Protein 5H07 (pdb70)

Radius of gyration: 27.8 Å; Cα contacts (8 Å, |Δi|>4): 530; chains: 3; bounding box: 50×67×109 Å

Organism: Homo sapiens (NCBI:txid9606)

InterPro domains:
  IPR000626 Ubiquitin-like domain [PF00240] (3-74)
  IPR000626 Ubiquitin-like domain [PF00240] (79-150)
  IPR000626 Ubiquitin-like domain [PF00240] (155-226)
  IPR000626 Ubiquitin-like domain [PF00240] (231-302)
  IPR000626 Ubiquitin-like domain [PF00240] (307-378)
  IPR000626 Ubiquitin-like domain [PF00240] (383-454)
  IPR000626 Ubiquitin-like domain [PF00240] (459-530)
  IPR000626 Ubiquitin-like domain [PF00240] (535-606)
  IPR000626 Ubiquitin-like domain [PF00240] (611-682)
  IPR000626 Ubiquitin-like domain [PS50053] (1-76)
  IPR000626 Ubiquitin-like domain [PS50053] (77-152)
  IPR000626 Ubiquitin-like domain [PS50053] (153-228)
  IPR000626 Ubiquitin-like domain [PS50053] (229-304)
  IPR000626 Ubiquitin-like domain [PS50053] (305-380)
  IPR000626 Ubiquitin-like domain [PS50053] (381-456)
  IPR000626 Ubiquitin-like domain [PS50053] (457-532)
  IPR000626 Ubiquitin-like domain [PS50053] (533-608)
  IPR000626 Ubiquitin-like domain [PS50053] (609-684)
  IPR000626 Ubiquitin-like domain [SM00213] (1-72)
  IPR000626 Ubiquitin-like domain [SM00213] (77-148)

Secondary structure (DSSP, 8-state):
-EEEEEETTS-EEEEE--TT-BHHHHHHHHHHHH---GGGEEEEETTEE--TTSBTGGGT--TT-EEEEEE-S--S-EEEEE-TTS-EEEEE--TT-BHHHHHHHHHHHH---GGGEEEEETTEEPPSSSBTGGGT--TT-EEEEEE-SS-SEEEEEE-TTS-EEEEEE-TT-BHHHHHHHHHHHT---TTT-EEEETTEEPPTTSBTTTTT--TTPEEEEE-/--HHHHHHHHHHHHHHHHHHHHHHHHHHHHHHHHHHHHHHHHHHHHHHHHHHHHHHHHHHHHHHH-/-HHHHHHHHHHHTTHHHHHHHHHHHHHHHHHHHHHHHHHHHHHHHHHHHHHHHHHHHHHHHHHHHHHHHHHHHHHTT-

Sequence (367 aa):
MQIFVKTLTGKTITLEVEPSDTIENVKAKIQDKEGIPPDQQRLIFAGKQLEDGRTLSDYNIQKESTLHLVLRLRGGMQIFVKTLTGKTITLEVEPSDTIENVKAKIQDKEGIPPDQQRLIFAGKQLEDGRTLSDYNIQKESTLHLVLRLRGGMQIFVKTLTGKTITLEVEPSDTIENVKAKIQDKEGIPPDQQRLIFAGKQLEDGRTLSDYNIQKESTLHLVLSRLNRQLEEKINDCAEVKQELAASRTARDAALERVQMLEQQILAYKDDFMSERADRERAQSRIQELEEKVASLLHQVSDCAEVKQELAASRTARDAALERVQMLEQQILAYKDDFMSERADRERAQSRIQELEEKVASLLHQVS

Nearest PDB structures (foldseek):
  5h07-assembly1_A  TM=1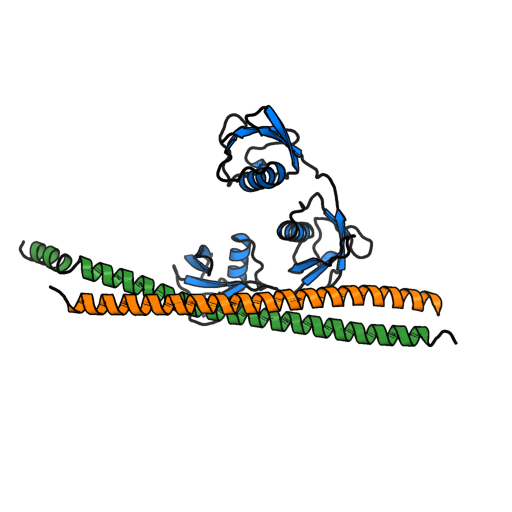.005E+00  e=2.434E-48  Homo sapiens
  4ksl-assembly11_V  TM=5.996E-01  e=1.360E-25  Homo sapiens
  6njd-assembly2_C  TM=5.754E-01  e=8.979E-24  Homo sapiens
  2w9n-assembly1_A  TM=4.987E-01  e=1.490E-24  Homo sapiens
  6jh1-assembly1_C  TM=5.071E-01  e=2.691E-13  Bos taurus

CATH classification: 3.10.20.90 (+2 more: 3.10.20.90, 3.10.20.90)

Structure (mmCIF, N/CA/C/O backbone):
data_5H07
#
_entry.id   5H07
#
_cell.length_a   98.765
_cell.length_b   80.972
_cell.length_c   65.352
_cell.angle_alpha   90.00
_cell.angle_beta   114.28
_cell.angle_gamma   90.00
#
_symmetry.space_group_name_H-M   'C 1 2 1'
#
loop_
_entity.id
_entity.type
_entity.pdbx_description
1 polymer Polyubiquitin-C
2 polymer 'TNFAIP3-interacting protein 2'
3 water water
#
loop_
_atom_site.group_PDB
_atom_site.id
_atom_site.type_symbol
_atom_site.label_atom_id
_atom_site.label_alt_id
_atom_site.label_comp_id
_atom_site.label_asym_id
_atom_site.label_entity_id
_atom_site.label_seq_id
_atom_site.pdbx_PDB_ins_code
_atom_site.Cartn_x
_atom_site.Cartn_y
_atom_site.Cartn_z
_atom_site.occupancy
_atom_site.B_iso_or_equiv
_atom_site.auth_seq_id
_atom_site.auth_comp_id
_atom_site.auth_asym_id
_atom_site.auth_atom_id
_atom_site.pdbx_PDB_model_num
ATOM 1 N N . MET A 1 1 ? 40.483 26.490 57.104 1.00 56.97 1 MET A N 1
ATOM 2 C CA . MET A 1 1 ? 39.457 27.401 57.597 1.00 71.72 1 MET A CA 1
ATOM 3 C C . MET A 1 1 ? 38.101 27.076 56.985 1.00 63.71 1 MET A C 1
ATOM 4 O O . MET A 1 1 ? 38.007 26.281 56.050 1.00 60.27 1 MET A O 1
ATOM 9 N N . GLN A 1 2 ? 37.050 27.693 57.514 1.00 53.71 2 GLN A N 1
ATOM 10 C CA . GLN A 1 2 ? 35.712 27.490 56.974 1.00 61.26 2 GLN A CA 1
ATOM 11 C C . GLN A 1 2 ? 35.071 28.809 56.558 1.00 56.42 2 GLN A C 1
ATOM 12 O O . GLN A 1 2 ? 35.292 29.847 57.184 1.00 50.07 2 GLN A O 1
ATOM 18 N N . ILE A 1 3 ? 34.287 28.762 55.486 1.00 45.75 3 ILE A N 1
ATOM 19 C CA . ILE A 1 3 ? 33.559 29.936 55.018 1.00 43.58 3 ILE A CA 1
ATOM 20 C C . ILE A 1 3 ? 32.081 29.612 54.847 1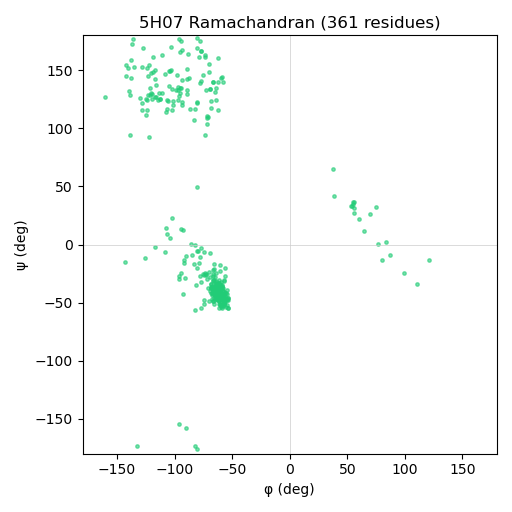.00 49.86 3 ILE A C 1
ATOM 21 O O . ILE A 1 3 ? 31.681 28.449 54.903 1.00 58.84 3 ILE A O 1
ATOM 26 N N . PHE A 1 4 ? 31.272 30.644 54.639 1.00 41.83 4 PHE A N 1
ATOM 27 C CA . PHE A 1 4 ? 29.839 30.461 54.460 1.00 41.44 4 PHE A CA 1
ATOM 28 C C . PHE A 1 4 ? 29.393 30.999 53.107 1.00 41.08 4 PHE A C 1
ATOM 29 O O . PHE A 1 4 ? 29.958 31.962 52.600 1.00 48.85 4 PHE A O 1
ATOM 37 N N . VAL A 1 5 ? 28.386 30.361 52.523 1.00 37.45 5 VAL A N 1
ATOM 38 C CA . VAL A 1 5 ? 27.845 30.772 51.234 1.00 42.80 5 VAL A CA 1
ATOM 39 C C . VAL A 1 5 ? 26.332 30.924 51.334 1.00 46.96 5 VAL A C 1
ATOM 40 O O . VAL A 1 5 ? 25.618 29.953 51.578 1.00 50.96 5 VAL A O 1
ATOM 44 N N . LYS A 1 6 ? 25.848 32.148 51.148 1.00 49.12 6 LYS A N 1
ATOM 45 C CA . LYS A 1 6 ? 24.432 32.446 51.333 1.00 42.14 6 LYS A CA 1
ATOM 46 C C . LYS A 1 6 ? 23.687 32.474 50.000 1.00 47.84 6 LYS A C 1
ATOM 47 O O . LYS A 1 6 ? 24.145 33.085 49.036 1.00 41.42 6 LYS A O 1
ATOM 53 N N . THR A 1 7 ? 22.537 31.809 49.953 1.00 51.03 7 THR A N 1
ATOM 54 C CA . THR A 1 7 ? 21.727 31.762 48.739 1.00 46.28 7 THR A CA 1
ATOM 55 C C . THR A 1 7 ? 20.429 32.549 48.906 1.00 49.70 7 THR A C 1
ATOM 56 O O . THR A 1 7 ? 20.023 32.860 50.025 1.00 45.66 7 THR A O 1
ATOM 60 N N . LEU A 1 8 ? 19.780 32.863 47.789 1.00 39.62 8 LEU A N 1
ATOM 61 C CA . LEU A 1 8 ? 18.514 33.592 47.808 1.00 44.95 8 LEU A CA 1
ATOM 62 C C . LEU A 1 8 ? 17.406 32.773 48.448 1.00 54.00 8 LEU A C 1
ATOM 63 O O . LEU A 1 8 ? 16.391 33.315 48.897 1.00 53.41 8 LEU A O 1
ATOM 68 N N . THR A 1 9 ? 17.616 31.461 48.474 1.00 55.34 9 THR A N 1
ATOM 69 C CA . THR A 1 9 ? 16.629 30.518 48.975 1.00 54.69 9 THR A CA 1
ATOM 70 C C . THR A 1 9 ? 16.696 30.415 50.495 1.00 63.03 9 THR A C 1
ATOM 71 O O . THR A 1 9 ? 15.933 29.674 51.112 1.00 72.78 9 THR A O 1
ATOM 75 N N . GLY A 1 10 ? 17.612 31.173 51.089 1.00 71.96 10 GLY A N 1
ATOM 76 C CA . GLY A 1 10 ? 17.739 31.245 52.532 1.00 71.13 10 GLY A CA 1
ATOM 77 C C . GLY A 1 10 ? 18.839 30.368 53.098 1.00 66.89 10 GLY A C 1
ATOM 78 O O . GLY A 1 10 ? 19.358 30.633 54.183 1.00 66.45 10 GLY A O 1
ATOM 79 N N . LYS A 1 11 ? 19.198 29.321 52.362 1.00 57.71 11 LYS A N 1
ATOM 80 C CA . LYS A 1 11 ? 20.206 28.370 52.819 1.00 60.03 11 LYS A CA 1
ATOM 81 C C . LYS A 1 11 ? 21.588 29.004 52.904 1.00 66.13 11 LYS A C 1
ATOM 82 O O . LYS A 1 11 ? 21.981 29.781 52.034 1.00 75.55 11 LYS A O 1
ATOM 88 N N . THR A 1 12 ? 22.322 28.663 53.958 1.00 53.31 12 THR A N 1
ATOM 89 C CA . THR A 1 12 ? 23.692 29.132 54.123 1.00 43.58 12 THR A CA 1
ATOM 90 C C . THR A 1 12 ? 24.645 27.947 54.238 1.00 47.59 12 THR A C 1
ATOM 91 O O . THR A 1 12 ? 24.872 27.426 55.330 1.00 59.63 12 THR A O 1
ATOM 95 N N . ILE A 1 13 ? 25.198 27.525 53.105 1.00 63.25 13 ILE A N 1
ATOM 96 C CA . ILE A 1 13 ? 26.103 26.381 53.066 1.00 58.42 13 ILE A CA 1
ATOM 97 C C . ILE A 1 13 ? 27.404 26.682 53.806 1.00 48.92 13 ILE A C 1
ATOM 98 O O . ILE A 1 13 ? 27.939 27.782 53.711 1.00 54.78 13 ILE A O 1
ATOM 103 N N . THR A 1 14 ? 27.907 25.702 54.549 1.00 52.66 14 THR A N 1
ATOM 104 C CA . THR A 1 14 ? 29.189 25.850 55.228 1.00 52.51 14 THR A CA 1
ATOM 105 C C . THR A 1 14 ? 30.258 25.022 54.521 1.00 55.63 14 THR A C 1
ATOM 106 O O . THR A 1 14 ? 30.103 23.814 54.344 1.00 60.34 14 THR A O 1
ATOM 110 N N . LEU A 1 15 ? 31.340 25.679 54.115 1.00 47.87 15 LEU A N 1
ATOM 111 C CA . LEU A 1 15 ? 32.405 25.014 53.372 1.00 43.79 15 LEU A CA 1
ATOM 112 C C . LEU A 1 15 ? 33.724 25.013 54.131 1.00 63.65 15 LEU A C 1
ATOM 113 O O . LEU A 1 15 ? 34.002 25.922 54.910 1.00 64.53 15 LEU A O 1
ATOM 118 N N . GLU A 1 16 ? 34.534 23.988 53.887 1.00 53.10 16 GLU A N 1
ATOM 119 C CA . GLU A 1 16 ? 35.872 23.903 54.461 1.00 63.05 16 GLU A CA 1
ATOM 120 C C . GLU A 1 16 ? 36.910 24.149 53.371 1.00 60.64 16 GLU A C 1
ATOM 121 O O . GLU A 1 16 ? 37.033 23.360 52.434 1.00 52.88 16 GLU A O 1
ATOM 127 N N . VAL A 1 17 ? 37.648 25.249 53.488 1.00 46.52 17 VAL A N 1
ATOM 128 C CA . VAL A 1 17 ? 38.575 25.654 52.436 1.00 44.52 17 VAL A CA 1
ATOM 129 C C . VAL A 1 17 ? 39.929 26.119 52.963 1.00 46.41 17 VAL A C 1
ATOM 130 O O . VAL A 1 17 ? 40.154 26.192 54.170 1.00 55.70 17 VAL A O 1
ATOM 134 N N . GLU A 1 18 ? 40.824 26.429 52.031 1.00 45.06 18 GLU A N 1
ATOM 135 C CA . GLU A 1 18 ? 42.098 27.064 52.338 1.00 46.56 18 GLU A CA 1
ATOM 136 C C . GLU A 1 18 ? 42.188 28.370 51.555 1.00 43.90 18 GLU A C 1
ATOM 137 O O . GLU A 1 18 ? 41.539 28.512 50.520 1.00 43.98 18 GLU A O 1
ATOM 143 N N . PRO A 1 19 ? 42.976 29.335 52.053 1.00 45.24 19 PRO A N 1
ATOM 144 C CA . PRO A 1 19 ? 43.169 30.605 51.342 1.00 43.38 19 PRO A CA 1
ATOM 145 C C . PRO A 1 19 ? 43.696 30.430 49.916 1.00 51.62 19 PRO A C 1
ATOM 146 O O . PRO A 1 19 ? 43.442 31.280 49.062 1.00 39.47 19 PRO A O 1
ATOM 150 N N . SER A 1 20 ? 44.413 29.339 49.666 1.00 48.46 20 SER A N 1
ATOM 151 C CA . SER A 1 20 ? 45.002 29.095 48.354 1.00 49.51 20 SER A CA 1
ATOM 152 C C . SER A 1 20 ? 44.026 28.409 47.399 1.00 54.46 20 SER A C 1
ATOM 153 O O . SER A 1 20 ? 44.372 28.117 46.254 1.00 42.14 20 SER A O 1
ATOM 156 N N . ASP A 1 21 ? 42.810 28.149 47.870 1.00 46.79 21 ASP A N 1
ATOM 157 C CA . ASP A 1 21 ? 41.781 27.555 47.023 1.00 36.68 21 ASP A CA 1
ATOM 158 C C . ASP A 1 21 ? 41.319 28.533 45.951 1.00 36.15 21 ASP A C 1
ATOM 159 O O . ASP A 1 21 ? 41.057 29.701 46.237 1.00 33.36 21 ASP A O 1
ATOM 164 N N . THR A 1 22 ? 41.222 28.052 44.717 1.00 34.67 22 THR A N 1
ATOM 165 C CA . THR A 1 22 ? 40.664 28.855 43.639 1.00 35.70 22 THR A CA 1
ATOM 166 C C . THR A 1 22 ? 39.156 28.961 43.803 1.00 29.56 22 THR A C 1
ATOM 167 O O . THR A 1 22 ? 38.550 28.182 44.538 1.00 36.48 22 THR A O 1
ATOM 171 N N . ILE A 1 23 ? 38.554 29.929 43.121 1.00 38.97 23 ILE A N 1
ATOM 172 C CA . ILE A 1 23 ? 37.103 30.060 43.108 1.00 32.65 23 ILE A CA 1
ATOM 173 C C . ILE A 1 23 ? 36.495 28.832 42.438 1.00 26.77 23 ILE A C 1
ATOM 174 O O . ILE A 1 23 ? 35.424 28.363 42.823 1.00 26.73 23 ILE A O 1
ATOM 179 N N . GLU A 1 24 ? 37.207 28.310 41.444 1.00 27.08 24 GLU A N 1
ATOM 180 C CA . GLU A 1 24 ? 36.794 27.108 40.731 1.00 27.52 24 GLU A CA 1
ATOM 181 C C . GLU A 1 24 ? 36.675 25.911 41.674 1.00 28.99 24 GLU A C 1
ATOM 182 O O . GLU A 1 24 ? 35.701 25.157 41.618 1.00 29.26 24 GLU A O 1
ATOM 188 N N . ASN A 1 25 ? 37.672 25.746 42.540 1.00 30.30 25 ASN A N 1
ATOM 189 C CA . ASN A 1 25 ? 37.657 24.681 43.537 1.00 35.79 25 ASN A CA 1
ATOM 190 C C . ASN A 1 25 ? 36.508 24.846 44.523 1.00 32.07 25 ASN A C 1
ATOM 191 O O . ASN A 1 25 ? 35.864 23.871 44.907 1.00 33.34 25 ASN A O 1
ATOM 196 N N . VAL A 1 26 ? 36.261 26.087 44.931 1.00 33.58 26 VAL A N 1
ATOM 197 C CA . VAL A 1 26 ? 35.165 26.394 45.841 1.00 36.53 26 VAL A CA 1
ATOM 198 C C . VAL A 1 26 ? 33.831 26.012 45.208 1.00 38.17 26 VAL A C 1
ATOM 199 O O . VAL A 1 26 ? 32.965 25.431 45.864 1.00 38.56 26 VAL A O 1
ATOM 203 N N . LYS A 1 27 ? 33.682 26.326 43.925 1.00 28.54 27 LYS A N 1
ATOM 204 C CA . LYS A 1 27 ? 32.486 25.953 43.179 1.00 38.10 27 LYS A CA 1
ATOM 205 C C . LYS A 1 27 ? 32.375 24.439 43.048 1.00 35.26 27 LYS A C 1
ATOM 206 O O . LYS A 1 27 ? 31.274 23.889 43.021 1.00 42.07 27 LYS A O 1
ATOM 212 N N . ALA A 1 28 ? 33.520 23.768 42.967 1.00 38.81 28 ALA A N 1
ATOM 213 C CA . ALA A 1 28 ? 33.543 22.311 42.921 1.00 33.10 28 ALA A CA 1
ATOM 214 C C . ALA A 1 28 ? 33.049 21.723 44.241 1.00 37.41 28 ALA A C 1
ATOM 215 O O . ALA A 1 28 ? 32.342 20.715 44.258 1.00 44.35 28 ALA A O 1
ATOM 217 N N . LYS A 1 29 ? 33.423 22.363 45.344 1.00 34.99 29 LYS A N 1
ATOM 218 C CA . LYS A 1 29 ? 32.988 21.929 46.667 1.00 37.06 29 LYS A CA 1
ATOM 219 C C . LYS A 1 29 ? 31.494 22.177 46.849 1.00 40.77 29 LYS A C 1
ATOM 220 O O . LYS A 1 29 ? 30.780 21.349 47.421 1.00 45.53 29 LYS A O 1
ATOM 226 N N . ILE A 1 30 ? 31.029 23.321 46.353 1.00 50.90 30 ILE A N 1
ATOM 227 C CA . ILE A 1 30 ? 29.604 23.631 46.342 1.00 45.46 30 ILE A CA 1
ATOM 228 C C . ILE A 1 30 ? 28.861 22.588 45.514 1.00 40.03 30 ILE A C 1
ATOM 229 O O . ILE A 1 30 ? 27.730 22.227 45.824 1.00 44.54 30 ILE A O 1
ATOM 234 N N . GLN A 1 31 ? 29.511 22.096 44.464 1.00 38.76 31 GLN A N 1
ATOM 235 C CA . GLN A 1 31 ? 28.933 21.042 43.639 1.00 47.02 31 GLN A CA 1
ATOM 236 C C . GLN A 1 31 ? 28.828 19.737 44.422 1.00 56.57 31 GLN A C 1
ATOM 237 O O . GLN A 1 31 ? 27.791 19.076 44.406 1.00 61.59 31 GLN A O 1
ATOM 243 N N . ASP A 1 32 ? 29.905 19.375 45.111 1.00 45.57 32 ASP A N 1
ATOM 244 C CA . ASP A 1 32 ? 29.932 18.144 45.895 1.00 47.55 32 ASP A CA 1
ATOM 245 C C . ASP A 1 32 ? 28.967 18.193 47.076 1.00 57.16 32 ASP A C 1
ATOM 246 O O . ASP A 1 32 ? 28.559 17.154 47.594 1.00 72.10 32 ASP A O 1
ATOM 251 N N . LYS A 1 33 ? 28.601 19.400 47.498 1.00 58.00 33 LYS A N 1
ATOM 252 C CA . LYS A 1 33 ? 27.778 19.561 48.692 1.00 52.71 33 LYS A CA 1
ATOM 253 C C . LYS A 1 33 ? 26.340 19.987 48.386 1.00 56.64 33 LYS A C 1
ATOM 254 O O . LYS A 1 33 ? 25.503 20.039 49.286 1.00 68.86 33 LYS A O 1
ATOM 260 N N . GLU A 1 34 ? 26.053 20.286 47.122 1.00 55.44 34 GLU A N 1
ATOM 261 C CA . GLU A 1 34 ? 24.733 20.790 46.738 1.00 51.18 34 GLU A CA 1
ATOM 262 C C . GLU A 1 34 ? 24.260 20.266 45.382 1.00 50.94 34 GLU A C 1
ATOM 263 O O . GLU A 1 34 ? 23.079 20.374 45.050 1.00 50.85 34 GLU A O 1
ATOM 269 N N . GLY A 1 35 ? 25.178 19.711 44.598 1.00 45.58 35 GLY A N 1
ATOM 270 C CA . GLY A 1 35 ? 24.831 19.143 43.307 1.00 40.37 35 GLY A CA 1
ATOM 271 C C . GLY A 1 35 ? 24.567 20.176 42.227 1.00 48.87 35 GLY A C 1
ATOM 272 O O . GLY A 1 35 ? 23.746 19.956 41.335 1.00 52.16 35 GLY A O 1
ATOM 273 N N . ILE A 1 36 ? 25.264 21.304 42.304 1.00 52.66 36 ILE A N 1
ATOM 274 C CA . ILE A 1 36 ? 25.127 22.360 41.306 1.00 44.38 36 ILE A CA 1
ATOM 275 C C . ILE A 1 36 ? 26.412 22.510 40.497 1.00 47.12 36 ILE A C 1
ATOM 276 O O . ILE A 1 36 ? 27.486 22.695 41.069 1.00 43.71 36 ILE A O 1
ATOM 281 N N . PRO A 1 37 ? 26.305 22.425 39.161 1.00 49.39 37 PRO A N 1
ATOM 282 C CA . PRO A 1 37 ? 27.460 22.566 38.267 1.00 31.51 37 PRO A CA 1
ATOM 283 C C . PRO A 1 37 ? 28.165 23.908 38.444 1.00 49.48 37 PRO A C 1
ATOM 284 O O . PRO A 1 37 ? 27.494 24.927 38.607 1.00 28.28 37 PRO A O 1
ATOM 288 N N . PRO A 1 38 ? 29.507 23.904 38.414 1.00 48.69 38 PRO A N 1
ATOM 289 C CA . PRO A 1 38 ? 30.332 25.097 38.645 1.00 42.81 38 PRO A CA 1
ATOM 290 C C . PRO A 1 38 ? 30.053 26.231 37.660 1.00 37.26 38 PRO A C 1
ATOM 291 O O . PRO A 1 38 ? 30.122 27.399 38.042 1.00 25.31 38 PRO A O 1
ATOM 295 N N . ASP A 1 39 ? 29.742 25.891 36.413 1.00 27.14 39 ASP A N 1
ATOM 296 C CA . ASP A 1 39 ? 29.503 26.903 35.388 1.00 26.71 39 ASP A CA 1
ATOM 297 C C . ASP A 1 39 ? 28.098 27.491 35.492 1.00 40.18 39 ASP A C 1
ATOM 298 O O . ASP A 1 39 ? 27.756 28.434 34.777 1.00 49.17 39 ASP A O 1
ATOM 303 N N . GLN A 1 40 ? 27.286 26.930 36.384 1.00 26.87 40 GLN A N 1
ATOM 304 C CA . GLN A 1 40 ? 25.965 27.479 36.671 1.00 38.80 40 GLN A CA 1
ATOM 305 C C . GLN A 1 40 ? 25.975 28.220 38.003 1.00 44.42 40 GLN A C 1
ATOM 306 O O . GLN A 1 40 ? 24.934 28.664 38.488 1.00 36.99 40 GLN A O 1
ATOM 312 N N . GLN A 1 41 ? 27.161 28.346 38.591 1.00 25.35 41 GLN A N 1
ATOM 313 C CA . GLN A 1 41 ? 27.322 29.061 39.850 1.00 31.42 41 GLN A CA 1
ATOM 314 C C . GLN A 1 41 ? 27.960 30.428 39.636 1.00 24.05 41 GLN A C 1
ATOM 315 O O . GLN A 1 41 ? 28.918 30.565 38.875 1.00 47.17 41 GLN A O 1
ATOM 321 N N . ARG A 1 42 ? 27.425 31.437 40.312 1.00 24.09 42 ARG A N 1
ATOM 322 C CA . ARG A 1 42 ? 28.029 32.762 40.300 1.00 23.79 42 ARG A CA 1
ATOM 323 C C . ARG A 1 42 ? 28.291 33.221 41.730 1.00 24.12 42 ARG A C 1
ATOM 324 O O . ARG A 1 42 ? 27.357 33.475 42.489 1.00 24.81 42 ARG A O 1
ATOM 332 N N . LEU A 1 43 ? 29.565 33.311 42.096 1.00 23.98 43 LEU A N 1
ATOM 333 C CA . LEU A 1 43 ? 29.943 33.681 43.455 1.00 24.70 43 LEU A CA 1
ATOM 334 C C . LEU A 1 43 ? 30.261 35.168 43.571 1.00 25.15 43 LEU A C 1
ATOM 335 O O . LEU A 1 43 ? 30.993 35.728 42.754 1.00 24.87 43 LEU A O 1
ATOM 340 N N . ILE A 1 44 ? 29.703 35.798 44.599 1.00 26.24 44 ILE A N 1
ATOM 341 C CA . ILE A 1 44 ? 29.884 37.223 44.831 1.00 37.08 44 ILE A CA 1
ATOM 342 C C . ILE A 1 44 ? 30.553 37.492 46.171 1.00 38.38 44 ILE A C 1
ATOM 343 O O . ILE A 1 44 ? 30.084 37.031 47.214 1.00 39.59 44 ILE A O 1
ATOM 348 N N . PHE A 1 45 ? 31.654 38.236 46.136 1.00 30.98 45 PHE A N 1
ATOM 349 C CA . PHE A 1 45 ? 32.256 38.754 47.356 1.00 34.89 45 PHE A CA 1
ATOM 350 C C . PHE A 1 45 ? 32.735 40.184 47.142 1.00 39.55 45 PHE A C 1
ATOM 351 O O . PHE A 1 45 ? 33.403 40.482 46.149 1.00 47.09 45 PHE A O 1
ATOM 359 N N . ALA A 1 46 ? 32.376 41.056 48.081 1.00 44.02 46 ALA A N 1
ATOM 360 C CA . ALA A 1 46 ? 32.732 42.473 48.035 1.00 47.45 46 ALA A CA 1
ATOM 361 C C . ALA A 1 46 ? 32.262 43.137 46.744 1.00 46.78 46 ALA A C 1
ATOM 362 O O . ALA A 1 46 ? 32.946 44.001 46.194 1.00 62.74 46 ALA A O 1
ATOM 364 N N . GLY A 1 47 ? 31.092 42.726 46.265 1.00 34.69 47 GLY A N 1
ATOM 365 C CA . GLY A 1 47 ? 30.505 43.303 45.069 1.00 34.55 47 GLY A CA 1
ATOM 366 C C . GLY A 1 47 ? 31.144 42.828 43.777 1.00 50.14 47 GLY A C 1
ATOM 367 O O . GLY A 1 47 ? 30.742 43.244 42.691 1.00 51.72 47 GLY A O 1
ATOM 368 N N . LYS A 1 48 ? 32.136 41.953 43.891 1.00 31.54 48 LYS A N 1
ATOM 369 C CA . LYS A 1 48 ? 32.851 41.459 42.721 1.00 36.87 48 LYS A CA 1
ATOM 370 C C . LYS A 1 48 ? 32.397 40.055 42.341 1.00 36.27 48 LYS A C 1
ATOM 371 O O . LYS A 1 48 ? 32.268 39.186 43.202 1.00 27.73 48 LYS A O 1
ATOM 377 N N . GLN A 1 49 ? 32.152 39.835 41.052 1.00 49.82 49 GLN A N 1
ATOM 378 C CA . GLN A 1 49 ? 31.942 38.482 40.552 1.00 26.01 49 GLN A CA 1
ATOM 379 C C . GLN A 1 49 ? 33.277 37.751 40.566 1.00 49.87 49 GLN A C 1
ATOM 380 O O . GLN A 1 49 ? 34.178 38.073 39.790 1.00 43.46 49 GLN A O 1
ATOM 386 N N . LEU A 1 50 ? 33.405 36.775 41.459 1.00 55.17 50 LEU A N 1
ATOM 387 C CA . LEU A 1 50 ? 34.660 36.055 41.634 1.00 25.11 50 LEU A CA 1
ATOM 388 C C . LEU A 1 50 ? 35.032 35.268 40.380 1.00 40.60 50 LEU A C 1
ATOM 389 O O . LEU A 1 50 ? 34.188 34.603 39.779 1.00 23.91 50 LEU A O 1
ATOM 394 N N . GLU A 1 51 ? 36.299 35.358 39.987 1.00 38.99 51 GLU A N 1
ATOM 395 C CA . GLU A 1 51 ? 36.788 34.666 38.800 1.00 25.01 51 GLU A CA 1
ATOM 396 C C . GLU A 1 51 ? 37.416 33.327 39.173 1.00 29.66 51 GLU A C 1
ATOM 397 O O . GLU A 1 51 ? 38.199 33.245 40.118 1.00 47.32 51 GLU A O 1
ATOM 403 N N . ASP A 1 52 ? 37.075 32.287 38.416 1.00 24.92 52 ASP A N 1
ATOM 404 C CA . ASP A 1 52 ? 37.475 30.916 38.732 1.00 28.05 52 ASP A CA 1
ATOM 405 C C . ASP A 1 52 ? 38.987 30.724 38.851 1.00 36.85 52 ASP A C 1
ATOM 406 O O . ASP A 1 52 ? 39.451 29.882 39.619 1.00 43.18 52 ASP A O 1
ATOM 411 N N . GLY A 1 53 ? 39.750 31.504 38.092 1.00 36.18 53 GLY A N 1
ATOM 412 C CA . GLY A 1 53 ? 41.196 31.367 38.076 1.00 28.50 53 GLY A CA 1
ATOM 413 C C . GLY A 1 53 ? 41.890 32.006 39.265 1.00 37.04 53 GLY A C 1
ATOM 414 O O . GLY A 1 53 ? 43.060 31.731 39.531 1.00 33.75 53 GLY A O 1
ATOM 415 N N . ARG A 1 54 ? 41.167 32.863 39.979 1.00 28.38 54 ARG A N 1
ATOM 416 C CA . ARG A 1 54 ? 41.721 33.564 41.133 1.00 29.32 54 ARG A CA 1
ATOM 417 C C . ARG A 1 54 ? 41.541 32.743 42.407 1.00 29.70 54 ARG A C 1
ATOM 418 O O . ARG A 1 54 ? 40.743 31.809 42.440 1.00 28.98 54 ARG A O 1
ATOM 426 N N . THR A 1 55 ? 42.282 33.094 43.453 1.00 41.98 55 THR A N 1
ATOM 427 C CA . THR A 1 55 ? 42.181 32.384 44.725 1.00 32.18 55 THR A CA 1
ATOM 428 C C . THR A 1 55 ? 41.383 33.190 45.746 1.00 32.23 55 THR A C 1
ATOM 429 O O . THR A 1 55 ? 41.076 34.360 45.522 1.00 48.14 55 THR A O 1
ATOM 433 N N . LEU A 1 56 ? 41.051 32.554 46.866 1.00 33.18 56 LEU A N 1
ATOM 434 C CA . LEU A 1 56 ? 40.281 33.206 47.920 1.00 33.73 56 LEU A CA 1
ATOM 435 C C . LEU A 1 56 ? 41.071 34.336 48.571 1.00 35.58 56 LEU A C 1
ATOM 436 O O . LEU A 1 56 ? 40.495 35.323 49.025 1.00 42.32 56 LEU A O 1
ATOM 441 N N . SER A 1 57 ? 42.391 34.184 48.613 1.00 56.74 57 SER A N 1
ATOM 442 C CA . SER A 1 57 ? 43.257 35.199 49.202 1.00 56.73 57 SER A CA 1
ATOM 443 C C . SER A 1 57 ? 43.363 36.421 48.297 1.00 54.46 57 SER A C 1
ATOM 444 O O . SER A 1 57 ? 43.645 37.525 48.762 1.00 58.58 57 SER A O 1
ATOM 447 N N . ASP A 1 58 ? 43.133 36.217 47.003 1.00 48.23 58 ASP A N 1
ATOM 448 C CA . ASP A 1 58 ? 43.163 37.308 46.034 1.00 43.36 58 ASP A CA 1
ATOM 449 C C . ASP A 1 58 ? 42.024 38.292 46.282 1.00 57.28 58 ASP A C 1
ATOM 450 O O . ASP A 1 58 ? 42.113 39.463 45.915 1.00 66.82 58 ASP A O 1
ATOM 455 N N . TYR A 1 59 ? 40.955 37.806 46.904 1.00 57.05 59 TYR A N 1
ATOM 456 C CA . TYR A 1 59 ? 39.816 38.649 47.241 1.00 49.97 59 TYR A CA 1
ATOM 457 C C . TYR A 1 59 ? 39.762 38.914 48.741 1.00 52.88 59 TYR A C 1
ATOM 458 O O . TYR A 1 59 ? 38.747 39.381 49.262 1.00 70.11 59 TYR A O 1
ATOM 467 N N . ASN A 1 60 ? 40.865 38.610 49.422 1.00 58.53 60 ASN A N 1
ATOM 468 C CA . ASN A 1 60 ? 40.990 38.798 50.867 1.00 66.96 60 ASN A CA 1
ATOM 469 C C . ASN A 1 60 ? 39.874 38.116 51.651 1.00 54.74 60 ASN A C 1
ATOM 470 O O . ASN A 1 60 ? 39.450 38.603 52.700 1.00 48.97 60 ASN A O 1
ATOM 475 N N . ILE A 1 61 ? 39.405 36.986 51.134 1.00 48.58 61 ILE A N 1
ATOM 476 C CA . ILE A 1 61 ? 38.357 36.217 51.790 1.00 48.58 61 ILE A CA 1
ATOM 477 C C . ILE A 1 61 ? 38.914 35.530 53.031 1.00 43.31 61 ILE A C 1
ATOM 478 O O . ILE A 1 61 ? 39.620 34.525 52.939 1.00 42.04 61 ILE A O 1
ATOM 483 N N . GLN A 1 62 ? 38.595 36.090 54.193 1.00 64.65 62 GLN A N 1
ATOM 484 C CA . GLN A 1 62 ? 39.136 35.615 55.461 1.00 57.31 62 GLN A CA 1
ATOM 485 C C . GLN A 1 62 ? 38.370 34.411 55.995 1.00 53.08 62 GLN A C 1
ATOM 486 O O . GLN A 1 62 ? 37.493 33.868 55.325 1.00 59.66 62 GLN A O 1
ATOM 492 N N . LYS A 1 63 ? 38.712 33.999 57.211 1.00 55.42 63 LYS A N 1
ATOM 493 C CA . LYS A 1 63 ? 37.978 32.945 57.895 1.00 55.83 63 LYS A CA 1
ATOM 494 C C . LYS A 1 63 ? 36.605 33.472 58.298 1.00 68.76 63 LYS A C 1
ATOM 495 O O . LYS A 1 63 ? 36.447 34.666 58.560 1.00 69.84 63 LYS A O 1
ATOM 501 N N . GLU A 1 64 ? 35.617 32.579 58.327 1.00 73.27 64 GLU A N 1
ATOM 502 C CA . GLU A 1 64 ? 34.239 32.919 58.686 1.00 71.75 64 GLU A CA 1
ATOM 503 C C . GLU A 1 64 ? 33.636 33.960 57.740 1.00 64.50 64 GLU A C 1
ATOM 504 O O . GLU A 1 64 ? 32.677 34.645 58.095 1.00 67.20 64 GLU A O 1
ATOM 510 N N . SER A 1 65 ? 34.197 34.076 56.539 1.00 63.96 65 SER A N 1
ATOM 511 C CA . SER A 1 65 ? 33.703 35.040 55.559 1.00 46.63 65 SER A CA 1
ATOM 512 C C . SER A 1 65 ? 32.446 34.528 54.866 1.00 45.08 65 SER A C 1
ATOM 513 O O . SER A 1 65 ? 32.164 33.330 54.878 1.00 42.04 65 SER A O 1
ATOM 516 N N . THR A 1 66 ? 31.696 35.441 54.258 1.00 40.93 66 THR A N 1
ATOM 517 C CA . THR A 1 66 ? 30.429 35.086 53.632 1.00 45.66 66 THR A CA 1
ATOM 518 C C . THR A 1 66 ? 30.370 35.491 52.161 1.00 36.46 66 THR A C 1
ATOM 519 O O . THR A 1 66 ? 30.417 36.675 51.829 1.00 36.39 66 THR A O 1
ATOM 523 N N . LEU A 1 67 ? 30.270 34.494 51.289 1.00 34.89 67 LEU A N 1
ATOM 524 C CA . LEU A 1 67 ? 30.076 34.720 49.864 1.00 32.12 67 LEU A CA 1
ATOM 525 C C . LEU A 1 67 ? 28.591 34.635 49.535 1.00 38.88 67 LEU A C 1
ATOM 526 O O . LEU A 1 67 ? 27.797 34.149 50.343 1.00 39.52 67 LEU A O 1
ATOM 531 N N . HIS A 1 68 ? 28.215 35.100 48.349 1.00 30.33 68 HIS A N 1
ATOM 532 C CA . HIS A 1 68 ? 26.824 35.021 47.920 1.00 30.23 68 HIS A CA 1
ATOM 533 C C . HIS A 1 68 ? 26.684 34.207 46.640 1.00 36.12 68 HIS A C 1
ATOM 534 O O . HIS A 1 68 ? 27.397 34.436 45.665 1.00 39.24 68 HIS A O 1
ATOM 541 N N . LEU A 1 69 ? 25.761 33.253 46.648 1.00 37.18 69 LEU A N 1
ATOM 542 C CA . LEU A 1 69 ? 25.568 32.378 45.501 1.00 39.29 69 LEU A CA 1
ATOM 543 C C . LEU A 1 69 ? 24.369 32.799 44.659 1.00 27.77 69 LEU A C 1
ATOM 544 O O . LEU A 1 69 ? 23.237 32.845 45.142 1.00 29.20 69 LEU A O 1
ATOM 549 N N . VAL A 1 70 ? 24.635 33.116 43.397 1.00 26.73 70 VAL A N 1
ATOM 550 C CA . VAL A 1 70 ? 23.584 33.386 42.427 1.00 33.65 70 VAL A CA 1
ATOM 551 C C . VAL A 1 70 ? 23.581 32.276 41.382 1.00 39.49 70 VAL A C 1
ATOM 552 O O . VAL A 1 70 ? 24.608 31.993 40.763 1.00 33.70 70 VAL A O 1
ATOM 556 N N . LEU A 1 71 ? 22.429 31.641 41.197 1.00 38.59 71 LEU A N 1
ATOM 557 C CA . LEU A 1 71 ? 22.331 30.502 40.292 1.00 38.27 71 LEU A CA 1
ATOM 558 C C . LEU A 1 71 ? 21.901 30.917 38.890 1.00 44.95 71 LEU A C 1
ATOM 559 O O . LEU A 1 71 ? 21.056 31.797 38.721 1.00 41.60 71 LEU A O 1
ATOM 564 N N . ARG A 1 72 ? 22.493 30.275 37.889 1.00 38.39 72 ARG A N 1
ATOM 565 C CA . ARG A 1 72 ? 22.151 30.532 36.496 1.00 28.43 72 ARG A CA 1
ATOM 566 C C . ARG A 1 72 ? 21.267 29.418 35.945 1.00 29.96 72 ARG A C 1
ATOM 567 O O . ARG A 1 72 ? 21.362 28.268 36.374 1.00 30.23 72 ARG A O 1
ATOM 575 N N . LEU A 1 73 ? 20.408 29.767 34.993 1.00 31.36 73 LEU A N 1
ATOM 576 C CA . LEU A 1 73 ? 19.466 28.813 34.420 1.00 33.31 73 LEU A CA 1
ATOM 577 C C . LEU A 1 73 ? 20.146 27.841 33.464 1.00 33.82 73 LEU A C 1
ATOM 578 O O . LEU A 1 73 ? 19.664 26.729 33.252 1.00 35.40 73 LEU A O 1
ATOM 583 N N . ARG A 1 74 ? 21.268 28.263 32.891 1.00 32.83 74 ARG A N 1
ATOM 584 C CA . ARG A 1 74 ? 21.989 27.428 31.940 1.00 34.07 74 ARG A CA 1
ATOM 585 C C . ARG A 1 74 ? 23.500 27.525 32.111 1.00 38.42 74 ARG A C 1
ATOM 586 O O . ARG A 1 74 ? 24.024 28.545 32.560 1.00 47.33 74 ARG A O 1
ATOM 594 N N . GLY A 1 75 ? 24.192 26.450 31.749 1.00 35.28 75 GLY A N 1
ATOM 595 C CA . GLY A 1 75 ? 25.641 26.432 31.760 1.00 31.66 75 GLY A CA 1
ATOM 596 C C . GLY A 1 75 ? 26.192 26.749 30.385 1.00 36.84 75 GLY A C 1
ATOM 597 O O . GLY A 1 75 ? 25.535 27.413 29.582 1.00 33.75 75 GLY A O 1
ATOM 598 N N . GLY A 1 76 ? 27.399 26.265 30.110 1.00 40.52 76 GLY A N 1
ATOM 599 C CA . GLY A 1 76 ? 28.062 26.539 28.850 1.00 40.31 76 GLY A CA 1
ATOM 600 C C . GLY A 1 76 ? 27.804 25.503 27.773 1.00 44.38 76 GLY A C 1
ATOM 601 O O . GLY A 1 76 ? 28.058 25.757 26.596 1.00 47.06 76 GLY A O 1
ATOM 602 N N . MET A 1 77 ? 27.306 24.332 28.159 1.00 40.48 101 MET A N 1
ATOM 603 C CA . MET A 1 77 ? 27.013 23.297 27.171 1.00 42.95 101 MET A CA 1
ATOM 604 C C . MET A 1 77 ? 25.702 22.564 27.432 1.00 38.54 101 MET A C 1
ATOM 605 O O . MET A 1 77 ? 25.448 22.063 28.530 1.00 38.27 101 MET A O 1
ATOM 610 N N . GLN A 1 78 ? 24.877 22.508 26.394 1.00 42.00 102 GLN A N 1
ATOM 611 C CA . GLN A 1 78 ? 23.619 21.786 26.445 1.00 41.88 102 GLN A CA 1
ATOM 612 C C . GLN A 1 78 ? 23.609 20.641 25.443 1.00 36.63 102 GLN A C 1
ATOM 613 O O . GLN A 1 78 ? 24.151 20.763 24.344 1.00 37.51 102 GLN A O 1
ATOM 619 N N . ILE A 1 79 ? 23.002 19.526 25.830 1.00 43.07 103 ILE A N 1
ATOM 620 C CA . ILE A 1 79 ? 22.726 18.453 24.883 1.00 36.25 103 ILE A CA 1
ATOM 621 C C . ILE A 1 79 ? 21.222 18.243 24.802 1.00 36.80 103 ILE A C 1
ATOM 622 O O . ILE A 1 79 ? 20.485 18.672 25.685 1.00 33.90 103 ILE A O 1
ATOM 627 N N . PHE A 1 80 ? 20.765 17.590 23.741 1.00 35.08 104 PHE A N 1
ATOM 628 C CA . PHE A 1 80 ? 19.338 17.366 23.564 1.00 33.84 104 PHE A CA 1
ATOM 629 C C . PHE A 1 80 ? 18.999 15.884 23.600 1.00 33.96 104 PHE A C 1
ATOM 630 O O . PHE A 1 80 ? 19.592 15.087 22.882 1.00 35.03 104 PHE A O 1
ATOM 638 N N . VAL A 1 81 ? 18.046 15.521 24.450 1.00 33.09 105 VAL A N 1
ATOM 639 C CA . VAL A 1 81 ? 17.559 14.152 24.515 1.00 41.40 105 VAL A CA 1
ATOM 640 C C . VAL A 1 81 ? 16.232 14.035 23.774 1.00 40.12 105 VAL A C 1
ATOM 641 O O . VAL A 1 81 ? 15.272 14.755 24.069 1.00 31.82 105 VAL A O 1
ATOM 645 N N . LYS A 1 82 ? 16.195 13.128 22.804 1.00 41.12 106 LYS A N 1
ATOM 646 C CA . LYS A 1 82 ? 15.019 12.924 21.970 1.00 42.02 106 LYS A CA 1
ATOM 647 C C . LYS A 1 82 ? 14.245 11.681 22.393 1.00 33.12 106 LYS A C 1
ATOM 648 O O . LYS A 1 82 ? 14.756 10.563 22.314 1.00 33.98 106 LYS A O 1
ATOM 654 N N . THR A 1 83 ? 13.015 11.882 22.855 1.00 32.34 107 THR A N 1
ATOM 655 C CA . THR A 1 83 ? 12.127 10.768 23.164 1.00 43.86 107 THR A CA 1
ATOM 656 C C . THR A 1 83 ? 11.241 10.468 21.960 1.00 32.85 107 THR A C 1
ATOM 657 O O . THR A 1 83 ? 11.281 11.185 20.960 1.00 33.09 107 THR A O 1
ATOM 661 N N . LEU A 1 84 ? 10.444 9.410 22.057 1.00 43.94 108 LEU A N 1
ATOM 662 C CA . LEU A 1 84 ? 9.618 8.975 20.935 1.00 46.74 108 LEU A CA 1
ATOM 663 C C . LEU A 1 84 ? 8.339 9.791 20.785 1.00 44.09 108 LEU A C 1
ATOM 664 O O . LEU A 1 84 ? 7.592 9.609 19.824 1.00 54.90 108 LEU A O 1
ATOM 669 N N . THR A 1 85 ? 8.089 10.690 21.730 1.00 38.45 109 THR A N 1
ATOM 670 C CA . THR A 1 85 ? 6.868 11.487 21.707 1.00 40.46 109 THR A CA 1
ATOM 671 C C . THR A 1 85 ? 7.076 12.810 20.975 1.00 47.22 109 THR A C 1
ATOM 672 O O . THR A 1 85 ? 6.114 13.502 20.646 1.00 59.97 109 THR A O 1
ATOM 676 N N . GLY A 1 86 ? 8.334 13.158 20.727 1.00 41.30 110 GLY A N 1
ATOM 677 C CA . GLY A 1 86 ? 8.651 14.351 19.964 1.00 49.03 110 GLY A CA 1
ATOM 678 C C . GLY A 1 86 ? 9.279 15.474 20.768 1.00 54.63 110 GLY A C 1
ATOM 679 O O . GLY A 1 86 ? 10.115 16.215 20.249 1.00 62.09 110 GLY A O 1
ATOM 680 N N . LYS A 1 87 ? 8.878 15.606 22.030 1.00 50.17 111 LYS A N 1
ATOM 681 C CA . LYS A 1 87 ? 9.377 16.684 22.882 1.00 40.86 111 LYS A CA 1
ATOM 682 C C . LYS A 1 87 ? 10.887 16.591 23.085 1.00 53.80 111 LYS A C 1
ATOM 683 O O . LYS A 1 87 ? 11.389 15.626 23.661 1.00 55.81 111 LYS A O 1
ATOM 689 N N . THR A 1 88 ? 11.611 17.594 22.598 1.00 65.09 112 THR A N 1
ATOM 690 C CA . THR A 1 88 ? 13.066 17.607 22.706 1.00 35.94 112 THR A CA 1
ATOM 691 C C . THR A 1 88 ? 13.512 18.143 24.061 1.00 44.69 112 THR A C 1
ATOM 692 O O . THR A 1 88 ? 13.424 19.343 24.321 1.00 56.22 112 THR A O 1
ATOM 696 N N . ILE A 1 89 ? 13.992 17.250 24.920 1.00 45.73 113 ILE A N 1
ATOM 697 C CA . ILE A 1 89 ? 14.447 17.647 26.248 1.00 35.81 113 ILE A CA 1
ATOM 698 C C . ILE A 1 89 ? 15.823 18.302 26.157 1.00 38.88 113 ILE A C 1
ATOM 699 O O . ILE A 1 89 ? 16.668 17.868 25.380 1.00 40.66 113 ILE A O 1
ATOM 704 N N . THR A 1 90 ? 16.042 19.356 26.936 1.00 34.26 114 THR A N 1
ATOM 705 C CA . THR A 1 90 ? 17.342 20.018 26.955 1.00 31.63 114 THR A CA 1
ATOM 706 C C . THR A 1 90 ? 18.046 19.795 28.289 1.00 34.04 114 THR A C 1
ATOM 707 O O . THR A 1 90 ? 17.464 19.998 29.355 1.00 36.10 114 THR A O 1
ATOM 711 N N . LEU A 1 91 ? 19.304 19.374 28.215 1.00 32.79 115 LEU A N 1
ATOM 712 C CA . LEU A 1 91 ? 20.094 19.050 29.395 1.00 33.52 115 LEU A CA 1
ATOM 713 C C . LEU A 1 91 ? 21.336 19.921 29.521 1.00 34.43 115 LEU A C 1
ATOM 714 O O . LEU A 1 91 ? 22.106 20.059 28.568 1.00 48.53 115 LEU A O 1
ATOM 719 N N . GLU A 1 92 ? 21.524 20.499 30.705 1.00 34.81 116 GLU A N 1
ATOM 720 C CA . GLU A 1 92 ? 22.750 21.222 31.030 1.00 35.94 116 GLU A CA 1
ATOM 721 C C . GLU A 1 92 ? 23.829 20.235 31.464 1.00 37.24 116 GLU A C 1
ATOM 722 O O . GLU A 1 92 ? 23.679 19.555 32.476 1.00 37.58 116 GLU A O 1
ATOM 728 N N . VAL A 1 93 ? 24.915 20.157 30.701 1.00 38.23 117 VAL A N 1
ATOM 729 C CA . VAL A 1 93 ? 25.959 19.176 30.971 1.00 49.98 117 VAL A CA 1
ATOM 730 C C . VAL A 1 93 ? 27.364 19.759 30.819 1.00 46.04 117 VAL A C 1
ATOM 731 O O . VAL A 1 93 ? 27.568 20.766 30.152 1.00 41.70 117 VAL A O 1
ATOM 735 N N . GLU A 1 94 ? 28.336 19.106 31.447 1.00 56.53 118 GLU A N 1
ATOM 736 C CA . GLU A 1 94 ? 29.752 19.420 31.256 1.00 60.31 118 GLU A CA 1
ATOM 737 C C . GLU A 1 94 ? 30.449 18.173 30.690 1.00 58.92 118 GLU A C 1
ATOM 738 O O . GLU A 1 94 ? 30.061 17.061 31.004 1.00 57.35 118 GLU A O 1
ATOM 744 N N . PRO A 1 95 ? 31.492 18.353 29.858 1.00 64.52 119 PRO A N 1
ATOM 745 C CA . PRO A 1 95 ? 32.081 17.226 29.121 1.00 55.06 119 PRO A CA 1
ATOM 746 C C . PRO A 1 95 ? 32.626 16.147 30.045 1.00 52.18 119 PRO A C 1
ATOM 747 O O . PRO A 1 95 ? 32.786 15.017 29.610 1.00 55.46 119 PRO A O 1
ATOM 751 N N . SER A 1 96 ? 32.840 16.490 31.309 1.00 76.34 120 SER A N 1
ATOM 752 C CA . SER A 1 96 ? 33.310 15.535 32.301 1.00 68.12 120 SER A CA 1
ATOM 753 C C . SER A 1 96 ? 32.201 14.626 32.808 1.00 53.09 120 SER A C 1
ATOM 754 O O . SER A 1 96 ? 32.465 13.651 33.508 1.00 65.44 120 SER A O 1
ATOM 757 N N . ASP A 1 97 ? 30.962 14.958 32.462 1.00 56.81 121 ASP A N 1
ATOM 758 C CA . ASP A 1 97 ? 29.808 14.194 32.921 1.00 61.94 121 ASP A CA 1
ATOM 759 C C . ASP A 1 97 ? 29.809 12.774 32.377 1.00 49.78 121 ASP A C 1
ATOM 760 O O . ASP A 1 97 ? 29.996 12.554 31.180 1.00 49.97 121 ASP A O 1
ATOM 765 N N . THR A 1 98 ? 29.596 11.814 33.268 1.00 50.55 122 THR A N 1
ATOM 766 C CA . THR A 1 98 ? 29.413 10.430 32.863 1.00 60.44 122 THR A CA 1
ATOM 767 C C . THR A 1 98 ? 27.978 10.236 32.389 1.00 61.78 122 THR A C 1
ATOM 768 O O . THR A 1 98 ? 27.134 11.113 32.574 1.00 61.86 122 THR A O 1
ATOM 772 N N . ILE A 1 99 ? 27.703 9.090 31.777 1.00 62.71 123 ILE A N 1
ATOM 773 C CA . ILE A 1 99 ? 26.367 8.810 31.265 1.00 56.62 123 ILE A CA 1
ATOM 774 C C . ILE A 1 99 ? 25.386 8.646 32.427 1.00 50.78 123 ILE A C 1
ATOM 775 O O . ILE A 1 99 ? 24.223 9.037 32.328 1.00 43.86 123 ILE A O 1
ATOM 780 N N . GLU A 1 100 ? 25.871 8.099 33.538 1.00 53.80 124 GLU A N 1
ATOM 781 C CA . GLU A 1 100 ? 25.063 7.974 34.747 1.00 54.34 124 GLU A CA 1
ATOM 782 C C . GLU A 1 100 ? 24.639 9.349 35.262 1.00 55.78 124 GLU A C 1
ATOM 783 O O . GLU A 1 100 ? 23.521 9.522 35.750 1.00 51.44 124 GLU A O 1
ATOM 789 N N . ASN A 1 101 ? 25.538 10.324 35.148 1.00 46.07 125 ASN A N 1
ATOM 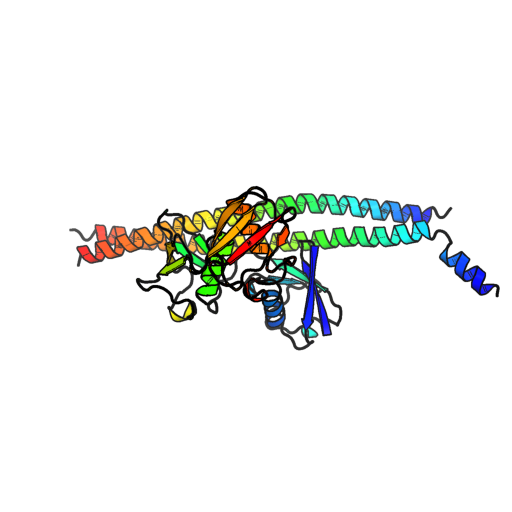790 C CA . ASN A 1 101 ? 25.229 11.701 35.523 1.00 54.62 125 ASN A CA 1
ATOM 791 C C . ASN A 1 101 ? 24.143 12.287 34.630 1.00 58.07 125 ASN A C 1
ATOM 792 O O . ASN A 1 101 ? 23.221 12.951 35.105 1.00 59.30 125 ASN A O 1
ATOM 797 N N . VAL A 1 102 ? 24.266 12.034 33.330 1.00 64.59 126 VAL A N 1
ATOM 798 C CA . VAL A 1 102 ? 23.284 12.484 32.352 1.00 39.98 126 VAL A CA 1
ATOM 799 C C . VAL A 1 102 ? 21.911 11.900 32.663 1.00 43.17 126 VAL A C 1
ATOM 800 O O . VAL A 1 102 ? 20.902 12.608 32.647 1.00 37.40 126 VAL A O 1
ATOM 804 N N . LYS A 1 103 ? 21.888 10.604 32.959 1.00 39.87 127 LYS A N 1
ATOM 805 C CA . LYS A 1 103 ? 20.659 9.918 33.330 1.00 41.69 127 LYS A CA 1
ATOM 806 C C . LYS A 1 103 ? 20.098 10.476 34.632 1.00 39.80 127 LYS A C 1
ATOM 807 O O . LYS A 1 103 ? 18.885 10.498 34.835 1.00 38.03 127 LYS A O 1
ATOM 813 N N . ALA A 1 104 ? 20.988 10.927 35.510 1.00 55.69 128 ALA A N 1
ATOM 814 C CA . ALA A 1 104 ? 20.577 11.546 36.763 1.00 50.61 128 ALA A CA 1
ATOM 815 C C . ALA A 1 104 ? 19.911 12.893 36.501 1.00 47.61 128 ALA A C 1
ATOM 816 O O . ALA A 1 104 ? 18.957 13.265 37.184 1.00 47.31 128 ALA A O 1
ATOM 818 N N . LYS A 1 105 ? 20.419 13.620 35.510 1.00 38.10 129 LYS A N 1
ATOM 819 C CA . LYS A 1 105 ? 19.821 14.891 35.111 1.00 36.79 129 LYS A CA 1
ATOM 820 C C . LYS A 1 105 ? 18.448 14.657 34.488 1.00 42.10 129 LYS A C 1
ATOM 821 O O . LYS A 1 105 ? 17.486 15.376 34.783 1.00 45.03 129 LYS A O 1
ATOM 827 N N . ILE A 1 106 ? 18.365 13.644 33.629 1.00 35.25 130 ILE A N 1
ATOM 828 C CA . ILE A 1 106 ? 17.100 13.242 33.024 1.00 34.26 130 ILE A CA 1
ATOM 829 C C . ILE A 1 106 ? 16.106 12.832 34.107 1.00 34.71 130 ILE A C 1
ATOM 830 O O . ILE A 1 106 ? 14.901 13.031 33.967 1.00 52.42 130 ILE A O 1
ATOM 835 N N . GLN A 1 107 ? 16.621 12.268 35.194 1.00 47.07 131 GLN A N 1
ATOM 836 C CA . GLN A 1 107 ? 15.783 11.894 36.326 1.00 47.99 131 GLN A CA 1
ATOM 837 C C . GLN A 1 107 ? 15.272 13.133 37.052 1.00 50.21 131 GLN A C 1
ATOM 838 O O . GLN A 1 107 ? 14.083 13.248 37.337 1.00 48.43 131 GLN A O 1
ATOM 844 N N . ASP A 1 108 ? 16.177 14.061 37.346 1.00 46.17 132 ASP A N 1
ATOM 845 C CA . ASP A 1 108 ? 15.815 15.283 38.056 1.00 36.86 132 ASP A CA 1
ATOM 846 C C . ASP A 1 108 ? 14.847 16.143 37.251 1.00 59.82 132 ASP A C 1
ATOM 847 O O . ASP A 1 108 ? 14.100 16.941 37.816 1.00 53.59 132 ASP A O 1
ATOM 852 N N . LYS A 1 109 ? 14.859 15.975 35.933 1.00 72.49 133 LYS A N 1
ATOM 853 C CA . LYS A 1 109 ? 14.016 16.791 35.068 1.00 60.85 133 LYS A CA 1
ATOM 854 C C . LYS A 1 109 ? 12.699 16.103 34.704 1.00 58.67 133 LYS A C 1
ATOM 855 O O . LYS A 1 109 ? 11.688 16.769 34.483 1.00 67.96 133 LYS A O 1
ATOM 861 N N . GLU A 1 110 ? 12.711 14.774 34.649 1.00 53.05 134 GLU A N 1
ATOM 862 C CA . GLU A 1 110 ? 11.555 14.023 34.165 1.00 37.90 134 GLU A CA 1
ATOM 863 C C . GLU A 1 110 ? 11.054 12.966 35.151 1.00 47.58 134 GLU A C 1
ATOM 864 O O . GLU A 1 110 ? 9.974 12.405 34.966 1.00 53.55 134 GLU A O 1
ATOM 870 N N . GLY A 1 111 ? 11.836 12.690 36.189 1.00 42.85 135 GLY A N 1
ATOM 871 C CA . GLY A 1 111 ? 11.417 11.759 37.224 1.00 50.69 135 GLY A CA 1
ATOM 872 C C . GLY A 1 111 ? 11.744 10.305 36.939 1.00 59.44 135 GLY A C 1
ATOM 873 O O . GLY A 1 111 ? 11.583 9.447 37.807 1.00 71.74 135 GLY A O 1
ATOM 874 N N . ILE A 1 112 ? 12.205 10.023 35.724 1.00 50.83 136 ILE A N 1
ATOM 875 C CA . ILE A 1 112 ? 12.513 8.654 35.323 1.00 52.94 136 ILE A CA 1
ATOM 876 C C . ILE A 1 112 ? 13.886 8.210 35.843 1.00 52.58 136 ILE A C 1
ATOM 877 O O . ILE A 1 112 ? 14.904 8.839 35.553 1.00 49.61 136 ILE A O 1
ATOM 882 N N . PRO A 1 113 ? 13.910 7.126 36.636 1.00 51.87 137 PRO A N 1
ATOM 883 C CA . PRO A 1 113 ? 15.146 6.593 37.225 1.00 53.19 137 PRO A CA 1
ATOM 884 C C . PRO A 1 113 ? 16.175 6.182 36.172 1.00 52.25 137 PRO A C 1
ATOM 885 O O . PRO A 1 113 ? 15.794 5.666 35.120 1.00 46.95 137 PRO A O 1
ATOM 889 N N . PRO A 1 114 ? 17.468 6.409 36.457 1.00 41.10 138 PRO A N 1
ATOM 890 C CA . PRO A 1 114 ? 18.581 6.147 35.536 1.00 41.59 138 PRO A CA 1
ATOM 891 C C . PRO A 1 114 ? 18.629 4.713 35.007 1.00 44.84 138 PRO A C 1
ATOM 892 O O . PRO A 1 114 ? 18.936 4.512 33.832 1.00 42.45 138 PRO A O 1
ATOM 896 N N . ASP A 1 115 ? 18.328 3.735 35.857 1.00 48.79 139 ASP A N 1
ATOM 897 C CA . ASP A 1 115 ? 18.412 2.333 35.455 1.00 45.31 139 ASP A CA 1
ATOM 898 C C . ASP A 1 115 ? 17.225 1.924 34.585 1.00 44.04 139 ASP A C 1
ATOM 899 O O . ASP A 1 115 ? 17.151 0.788 34.116 1.00 45.04 139 ASP A O 1
ATOM 904 N N . GLN A 1 116 ? 16.299 2.854 34.377 1.00 42.07 140 GLN A N 1
ATOM 905 C CA . GLN A 1 116 ? 15.179 2.631 33.473 1.00 47.51 140 GLN A CA 1
ATOM 906 C C . GLN A 1 116 ? 15.375 3.427 32.188 1.00 39.62 140 GLN A C 1
ATOM 907 O O . GLN A 1 116 ? 14.473 3.519 31.356 1.00 43.88 140 GLN A O 1
ATOM 913 N N . GLN A 1 117 ? 16.562 4.006 32.038 1.00 41.07 141 GLN A N 1
ATOM 914 C CA . GLN A 1 117 ? 16.881 4.798 30.859 1.00 38.99 141 GLN A CA 1
ATOM 915 C C . GLN A 1 117 ? 17.801 4.035 29.921 1.00 40.37 141 GLN A C 1
ATOM 916 O O . GLN A 1 117 ? 18.615 3.220 30.355 1.00 42.17 141 GLN A O 1
ATOM 922 N N . ARG A 1 118 ? 17.666 4.310 28.629 1.00 39.79 142 ARG A N 1
ATOM 923 C CA . ARG A 1 118 ? 18.509 3.681 27.624 1.00 41.30 142 ARG A CA 1
ATOM 924 C C . ARG A 1 118 ? 18.929 4.708 26.577 1.00 40.74 142 ARG A C 1
ATOM 925 O O . ARG A 1 118 ? 18.204 4.961 25.617 1.00 64.68 142 ARG A O 1
ATOM 933 N N . LEU A 1 119 ? 20.100 5.303 26.773 1.00 52.43 143 LEU A N 1
ATOM 934 C CA . LEU A 1 119 ? 20.571 6.368 25.894 1.00 41.05 143 LEU A CA 1
ATOM 935 C C . LEU A 1 119 ? 21.363 5.830 24.707 1.00 42.91 143 LEU A C 1
ATOM 936 O O . LEU A 1 119 ? 22.287 5.032 24.872 1.00 46.74 143 LEU A O 1
ATOM 941 N N . ILE A 1 120 ? 20.992 6.276 23.511 1.00 42.43 144 ILE A N 1
ATOM 942 C CA . ILE A 1 120 ? 21.679 5.876 22.289 1.00 45.75 144 ILE A CA 1
ATOM 943 C C . ILE A 1 120 ? 22.176 7.094 21.521 1.00 44.23 144 ILE A C 1
ATOM 944 O O . ILE A 1 120 ? 21.399 7.988 21.192 1.00 42.55 144 ILE A O 1
ATOM 949 N N . PHE A 1 121 ? 23.473 7.128 21.236 1.00 51.22 145 PHE A N 1
ATOM 950 C CA . PHE A 1 121 ? 24.038 8.191 20.414 1.00 54.32 145 PHE A CA 1
ATOM 951 C C . PHE A 1 121 ? 24.717 7.617 19.177 1.00 64.81 145 PHE A C 1
ATOM 952 O O . PHE A 1 121 ? 25.549 6.715 19.280 1.00 75.47 145 PHE A O 1
ATOM 960 N N . ALA A 1 122 ? 24.348 8.151 18.015 1.00 56.50 146 ALA A N 1
ATOM 961 C CA . ALA A 1 122 ? 24.899 7.723 16.731 1.00 57.47 146 ALA A CA 1
ATOM 962 C C . ALA A 1 122 ? 24.747 6.220 16.515 1.00 57.47 146 ALA A C 1
ATOM 963 O O . ALA A 1 122 ? 25.629 5.574 15.950 1.00 64.09 146 ALA A O 1
ATOM 965 N N . GLY A 1 123 ? 23.627 5.670 16.973 1.00 57.91 147 GLY A N 1
ATOM 966 C CA . GLY A 1 123 ? 23.332 4.262 16.782 1.00 53.23 147 GLY A CA 1
ATOM 967 C C . GLY A 1 123 ? 23.970 3.350 17.813 1.00 59.11 147 GLY A C 1
ATOM 968 O O . GLY A 1 123 ? 23.832 2.129 17.738 1.00 56.25 147 GLY A O 1
ATOM 969 N N . LYS A 1 124 ? 24.668 3.938 18.778 1.00 64.73 148 LYS A N 1
ATOM 970 C CA . LYS A 1 124 ? 25.337 3.160 19.816 1.00 61.43 148 LYS A CA 1
ATOM 971 C C . LYS A 1 124 ? 24.768 3.459 21.198 1.00 64.43 148 LYS A C 1
ATOM 972 O O . LYS A 1 124 ? 24.687 4.618 21.608 1.00 72.91 148 LYS A O 1
ATOM 978 N N . GLN A 1 125 ? 24.374 2.409 21.912 1.00 66.18 149 GLN A N 1
ATOM 979 C CA . GLN A 1 125 ? 23.850 2.565 23.263 1.00 71.27 149 GLN A CA 1
ATOM 980 C C . GLN A 1 125 ? 24.953 3.016 24.211 1.00 66.31 149 GLN A C 1
ATOM 981 O O . GLN A 1 125 ? 25.986 2.358 24.334 1.00 54.65 149 GLN A O 1
ATOM 987 N N . LEU A 1 126 ? 24.728 4.141 24.880 1.00 58.07 150 LEU A N 1
ATOM 988 C CA . LEU A 1 126 ? 25.731 4.715 25.768 1.00 62.44 150 LEU A CA 1
ATOM 989 C C . LEU A 1 126 ? 25.886 3.906 27.052 1.00 66.13 150 LEU A C 1
ATOM 990 O O . LEU A 1 126 ? 24.900 3.536 27.691 1.00 73.94 150 LEU A O 1
ATOM 995 N N . GLU A 1 127 ? 27.133 3.637 27.421 1.00 61.46 151 GLU A N 1
ATOM 996 C CA . GLU A 1 127 ? 27.435 2.894 28.637 1.00 61.80 151 GLU A CA 1
ATOM 997 C C . GLU A 1 127 ? 27.580 3.849 29.818 1.00 69.00 151 GLU A C 1
ATOM 998 O O . GLU A 1 127 ? 28.125 4.943 29.676 1.00 68.57 151 GLU A O 1
ATOM 1004 N N . ASP A 1 128 ? 27.093 3.424 30.981 1.00 64.53 152 ASP A N 1
ATOM 1005 C CA . ASP A 1 128 ? 27.053 4.274 32.170 1.00 53.64 152 ASP A CA 1
ATOM 1006 C C . ASP A 1 128 ? 28.436 4.737 32.628 1.00 72.37 152 ASP A C 1
ATOM 1007 O O . ASP A 1 128 ? 28.562 5.749 33.318 1.00 76.99 152 ASP A O 1
ATOM 1012 N N . GLY A 1 129 ? 29.469 3.996 32.238 1.00 70.05 153 GLY A N 1
ATOM 1013 C CA . GLY A 1 129 ? 30.824 4.289 32.667 1.00 61.38 153 GLY A CA 1
ATOM 1014 C C . GLY A 1 129 ? 31.478 5.459 31.955 1.00 60.99 153 GLY A C 1
ATOM 1015 O O . GLY A 1 129 ? 31.956 6.393 32.598 1.00 76.51 153 GLY A O 1
ATOM 1016 N N . ARG A 1 130 ? 31.501 5.406 30.626 1.00 65.92 154 ARG A N 1
ATOM 1017 C CA . ARG A 1 130 ? 32.171 6.427 29.822 1.00 70.95 154 ARG A CA 1
ATOM 1018 C C . ARG A 1 130 ? 31.555 7.812 30.002 1.00 72.67 154 ARG A C 1
ATOM 1019 O O . ARG A 1 130 ? 30.419 7.945 30.456 1.00 73.31 154 ARG A O 1
ATOM 1027 N N . THR A 1 131 ? 32.317 8.840 29.642 1.00 73.62 155 THR A N 1
ATOM 1028 C CA . THR A 1 131 ? 31.843 10.216 29.730 1.00 63.71 155 THR A CA 1
ATOM 1029 C C . THR A 1 131 ? 31.302 10.683 28.384 1.00 57.39 155 THR A C 1
ATOM 1030 O O . THR A 1 131 ? 31.358 9.951 27.397 1.00 58.35 155 THR A O 1
ATOM 1034 N N . LEU A 1 132 ? 30.779 11.905 28.352 1.00 51.80 156 LEU A N 1
ATOM 1035 C CA . LEU A 1 132 ? 30.208 12.461 27.131 1.00 62.87 156 LEU A CA 1
ATOM 1036 C C . LEU A 1 132 ? 31.274 12.647 26.053 1.00 64.75 156 LEU A C 1
ATOM 1037 O O . LEU A 1 132 ? 31.024 12.405 24.873 1.00 63.63 156 LEU A O 1
ATOM 1042 N N . SER A 1 133 ? 32.467 13.061 26.465 1.00 72.43 157 SER A N 1
ATOM 1043 C CA . SER A 1 133 ? 33.564 13.268 25.527 1.00 69.18 157 SER A CA 1
ATOM 1044 C C . SER A 1 133 ? 34.015 11.959 24.884 1.00 72.68 157 SER A C 1
ATOM 1045 O O . SER A 1 133 ? 34.477 11.948 23.742 1.00 68.57 157 SER A O 1
ATOM 1048 N N . ASP A 1 134 ? 33.876 10.862 25.624 1.00 80.31 158 ASP A N 1
ATOM 1049 C CA . ASP A 1 134 ? 34.278 9.542 25.145 1.00 71.93 158 ASP A CA 1
ATOM 1050 C C . ASP A 1 134 ? 33.550 9.161 23.860 1.00 71.68 158 ASP A C 1
ATOM 1051 O O . ASP A 1 134 ? 34.125 8.528 22.975 1.00 76.05 158 ASP A O 1
ATOM 1056 N N . TYR A 1 135 ? 32.283 9.553 23.764 1.00 58.66 159 TYR A N 1
ATOM 1057 C CA . TYR A 1 135 ? 31.483 9.267 22.579 1.00 67.15 159 TYR A CA 1
ATOM 1058 C C . TYR A 1 135 ? 31.507 10.433 21.597 1.00 63.28 159 TYR A C 1
ATOM 1059 O O . TYR A 1 135 ? 30.707 10.478 20.661 1.00 56.20 159 TYR A O 1
ATOM 1068 N N . ASN A 1 136 ? 32.430 11.366 21.822 1.00 67.59 160 ASN A N 1
ATOM 1069 C CA . ASN A 1 136 ? 32.531 12.586 21.024 1.00 69.05 160 ASN A CA 1
ATOM 1070 C C . ASN A 1 136 ? 31.201 13.338 21.007 1.00 66.08 160 ASN A C 1
ATOM 1071 O O . ASN A 1 136 ? 30.822 13.942 20.004 1.00 64.93 160 ASN A O 1
ATOM 1076 N N . ILE A 1 137 ? 30.492 13.283 22.129 1.00 59.84 161 ILE A N 1
ATOM 1077 C CA . ILE A 1 137 ? 29.222 13.980 22.269 1.00 56.46 161 ILE A CA 1
ATOM 1078 C C . ILE A 1 137 ? 29.485 15.475 22.411 1.00 55.36 161 ILE A C 1
ATOM 1079 O O . ILE A 1 137 ? 29.749 15.977 23.504 1.00 47.96 161 ILE A O 1
ATOM 1084 N N . GLN A 1 138 ? 29.434 16.173 21.281 1.00 56.97 162 GLN A N 1
ATOM 1085 C CA . GLN A 1 138 ? 29.717 17.601 21.242 1.00 58.50 162 GLN A CA 1
ATOM 1086 C C . GLN A 1 138 ? 28.511 18.410 21.696 1.00 45.52 162 GLN A C 1
ATOM 1087 O O . GLN A 1 138 ? 27.457 17.851 21.999 1.00 58.12 162 GLN A O 1
ATOM 1093 N N . LYS A 1 139 ? 28.678 19.728 21.752 1.00 45.23 163 LYS A N 1
ATOM 1094 C CA . LYS A 1 139 ? 27.594 20.617 22.146 1.00 43.04 163 LYS A CA 1
ATOM 1095 C C . LYS A 1 139 ? 26.441 20.507 21.158 1.00 46.70 163 LYS A C 1
ATOM 1096 O O . LYS A 1 139 ? 26.660 20.391 19.952 1.00 49.88 163 LYS A O 1
ATOM 1102 N N . GLU A 1 140 ? 25.221 20.516 21.690 1.00 43.90 164 GLU A N 1
ATOM 1103 C CA . GLU A 1 140 ? 23.992 20.468 20.897 1.00 42.26 164 GLU A CA 1
ATOM 1104 C C . GLU A 1 140 ? 23.808 19.171 20.109 1.00 42.98 164 GLU A C 1
ATOM 1105 O O . GLU A 1 140 ? 22.933 19.085 19.248 1.00 41.79 164 GLU A O 1
ATOM 1111 N N . SER A 1 141 ? 24.624 18.164 20.402 1.00 40.80 165 SER A N 1
ATOM 1112 C CA . SER A 1 141 ? 24.437 16.852 19.795 1.00 44.82 165 SER A CA 1
ATOM 1113 C C . SER A 1 141 ? 23.251 16.158 20.453 1.00 39.82 165 SER A C 1
ATOM 1114 O O . SER A 1 141 ? 23.013 16.325 21.649 1.00 48.83 165 SER A O 1
ATOM 1117 N N . THR A 1 142 ? 22.509 15.381 19.672 1.00 49.00 166 THR A N 1
ATOM 1118 C CA . THR A 1 142 ? 21.266 14.790 20.156 1.00 54.12 166 THR A CA 1
ATOM 1119 C C . THR A 1 142 ? 21.385 13.297 20.451 1.00 45.60 166 THR A C 1
ATOM 1120 O O . THR A 1 142 ? 21.765 12.507 19.587 1.00 53.93 166 THR A O 1
ATOM 1124 N N . LEU A 1 143 ? 21.058 12.925 21.685 1.00 38.14 167 LEU A N 1
ATOM 1125 C CA . LEU A 1 143 ? 20.947 11.526 22.071 1.00 47.43 167 LEU A CA 1
ATOM 1126 C C . LEU A 1 143 ? 19.498 11.078 21.915 1.00 58.64 167 LEU A C 1
ATOM 1127 O O . LEU A 1 143 ? 18.600 11.902 21.748 1.00 36.27 167 LEU A O 1
ATOM 1132 N N . HIS A 1 144 ? 19.273 9.772 21.975 1.00 55.33 168 HIS A N 1
ATOM 1133 C CA . HIS A 1 144 ? 17.924 9.232 21.881 1.00 55.76 168 HIS A CA 1
ATOM 1134 C C . HIS A 1 144 ? 17.598 8.389 23.106 1.00 44.69 168 HIS A C 1
ATOM 1135 O O . HIS A 1 144 ? 18.356 7.492 23.477 1.00 38.35 168 HIS A O 1
ATOM 1142 N N . LEU A 1 145 ? 16.467 8.689 23.733 1.00 35.67 169 LEU A N 1
ATOM 1143 C CA . LEU A 1 145 ? 16.066 7.998 24.949 1.00 35.51 169 LEU A CA 1
ATOM 1144 C C . LEU A 1 145 ? 15.103 6.851 24.664 1.00 42.73 169 LEU A C 1
ATOM 1145 O O . LEU A 1 145 ? 14.094 7.024 23.983 1.00 50.96 169 LEU A O 1
ATOM 1150 N N . VAL A 1 146 ? 15.435 5.676 25.184 1.00 44.95 170 VAL A N 1
ATOM 1151 C CA . VAL A 1 146 ? 14.530 4.538 25.157 1.00 44.68 170 VAL A CA 1
ATOM 1152 C C . VAL A 1 146 ? 14.131 4.211 26.590 1.00 48.10 170 VAL A C 1
ATOM 1153 O O . VAL A 1 146 ? 14.986 4.099 27.473 1.00 37.72 170 VAL A O 1
ATOM 1157 N N . LEU A 1 147 ? 12.830 4.073 26.819 1.00 36.44 171 LEU A N 1
ATOM 1158 C CA . LEU A 1 147 ? 12.305 3.901 28.166 1.00 36.34 171 LEU A CA 1
ATOM 1159 C C . LEU A 1 147 ? 12.235 2.439 28.593 1.00 37.73 171 LEU A C 1
ATOM 1160 O O . LEU A 1 147 ? 12.079 1.539 27.768 1.00 38.51 171 LEU A O 1
ATOM 1165 N N . ARG A 1 148 ? 12.361 2.221 29.897 1.00 38.22 172 ARG A N 1
ATOM 1166 C CA . ARG A 1 148 ? 12.194 0.902 30.489 1.00 39.67 172 ARG A CA 1
ATOM 1167 C C . ARG A 1 148 ? 11.081 0.960 31.528 1.00 39.44 172 ARG A C 1
ATOM 1168 O O . ARG A 1 148 ? 11.030 1.882 32.342 1.00 52.02 172 ARG A O 1
ATOM 1176 N N . LEU A 1 149 ? 10.187 -0.021 31.495 1.00 49.76 173 LEU A N 1
ATOM 1177 C CA . LEU A 1 149 ? 9.040 -0.028 32.394 1.00 60.75 173 LEU A CA 1
ATOM 1178 C C . LEU A 1 149 ? 9.429 -0.403 33.822 1.00 49.18 173 LEU A C 1
ATOM 1179 O O . LEU A 1 149 ? 8.763 -0.008 34.778 1.00 41.55 173 LEU A O 1
ATOM 1184 N N . ARG A 1 150 ? 10.512 -1.161 33.962 1.00 47.43 174 ARG A N 1
ATOM 1185 C CA . ARG A 1 150 ? 10.996 -1.551 35.280 1.00 44.32 174 ARG A CA 1
ATOM 1186 C C . ARG A 1 150 ? 12.508 -1.401 35.390 1.00 63.12 174 ARG A C 1
ATOM 1187 O O . ARG A 1 150 ? 13.227 -1.489 34.394 1.00 44.85 174 ARG A O 1
ATOM 1195 N N . GLY A 1 151 ? 12.981 -1.171 36.610 1.00 59.65 175 GLY A N 1
ATOM 1196 C CA . GLY A 1 151 ? 14.404 -1.079 36.873 1.00 47.00 175 GLY A CA 1
ATOM 1197 C C . GLY A 1 151 ? 14.985 -2.434 37.223 1.00 60.02 175 GLY A C 1
ATOM 1198 O O . GLY A 1 151 ? 14.410 -3.469 36.887 1.00 58.96 175 GLY A O 1
ATOM 1199 N N . GLY A 1 152 ? 16.126 -2.429 37.903 1.00 59.91 176 GLY A N 1
ATOM 1200 C CA . GLY A 1 152 ? 16.791 -3.663 38.277 1.00 53.95 176 GLY A CA 1
ATOM 1201 C C . GLY A 1 152 ? 16.436 -4.135 39.674 1.00 55.73 176 GLY A C 1
ATOM 1202 O O . GLY A 1 152 ? 16.530 -5.324 39.977 1.00 59.24 176 GLY A O 1
ATOM 1203 N N . MET A 1 153 ? 16.021 -3.204 40.527 1.00 70.00 201 MET A N 1
ATOM 1204 C CA . MET A 1 153 ? 15.713 -3.530 41.914 1.00 70.38 201 MET A CA 1
ATOM 1205 C C . MET A 1 153 ? 14.336 -3.027 42.340 1.00 68.36 201 MET A C 1
ATOM 1206 O O . MET A 1 153 ? 14.050 -1.830 42.269 1.00 67.06 201 MET A O 1
ATOM 1211 N N . GLN A 1 154 ? 13.490 -3.950 42.786 1.00 68.47 202 GLN A N 1
ATOM 1212 C CA . GLN A 1 154 ? 12.163 -3.601 43.280 1.00 73.83 202 GLN A CA 1
ATOM 1213 C C . GLN A 1 154 ? 12.003 -3.942 44.757 1.00 72.93 202 GLN A C 1
ATOM 1214 O O . GLN A 1 154 ? 12.423 -5.008 45.207 1.00 70.79 202 GLN A O 1
ATOM 1220 N N . ILE A 1 155 ? 11.396 -3.030 45.508 1.00 68.56 203 ILE A N 1
ATOM 1221 C CA . ILE A 1 155 ? 11.024 -3.310 46.889 1.00 70.39 203 ILE A CA 1
ATOM 1222 C C . ILE A 1 155 ? 9.530 -3.076 47.073 1.00 69.67 203 ILE A C 1
ATOM 1223 O O . ILE A 1 155 ? 8.925 -2.272 46.367 1.00 67.75 203 ILE A O 1
ATOM 1228 N N . PHE A 1 156 ? 8.936 -3.793 48.019 1.00 71.51 204 PHE A N 1
ATOM 1229 C CA . PHE A 1 156 ? 7.503 -3.697 48.262 1.00 80.65 204 PHE A CA 1
ATOM 1230 C C . PHE A 1 156 ? 7.249 -2.975 49.578 1.00 85.71 204 PHE A C 1
ATOM 1231 O O . PHE A 1 156 ? 8.041 -3.086 50.506 1.00 82.35 204 PHE A O 1
ATOM 1239 N N . VAL A 1 157 ? 6.155 -2.225 49.652 1.00 82.24 205 VAL A N 1
ATOM 1240 C CA . VAL A 1 157 ? 5.823 -1.481 50.863 1.00 80.53 205 VAL A CA 1
ATOM 1241 C C . VAL A 1 157 ? 4.381 -1.742 51.288 1.00 80.68 205 VAL A C 1
ATOM 1242 O O . VAL A 1 157 ? 3.452 -1.563 50.500 1.00 80.90 205 VAL A O 1
ATOM 1246 N N . LYS A 1 158 ? 4.203 -2.164 52.536 1.00 80.50 206 LYS A N 1
ATOM 1247 C CA . LYS A 1 158 ? 2.877 -2.476 53.062 1.00 83.67 206 LYS A CA 1
ATOM 1248 C C . LYS A 1 158 ? 2.275 -1.318 53.850 1.00 85.87 206 LYS A C 1
ATOM 1249 O O . LYS A 1 158 ? 2.872 -0.833 54.809 1.00 86.45 206 LYS A O 1
ATOM 1255 N N . THR A 1 159 ? 1.087 -0.884 53.445 1.00 87.53 207 THR A N 1
ATOM 1256 C CA . THR A 1 159 ? 0.355 0.126 54.197 1.00 92.39 207 THR A CA 1
ATOM 1257 C C . THR A 1 159 ? -0.285 -0.515 55.422 1.00 98.06 207 THR A C 1
ATOM 1258 O O . THR A 1 159 ? -0.359 -1.740 55.522 1.00 97.32 207 THR A O 1
ATOM 1262 N N . LEU A 1 160 ? -0.754 0.312 56.351 1.00 104.28 208 LEU A N 1
ATOM 1263 C CA . LEU A 1 160 ? -1.374 -0.192 57.572 1.00 106.76 208 LEU A CA 1
ATOM 1264 C C . LEU A 1 160 ? -2.772 -0.739 57.283 1.00 107.09 208 LEU A C 1
ATOM 1265 O O . LEU A 1 160 ? -3.419 -1.316 58.158 1.00 106.39 208 LEU A O 1
ATOM 1270 N N . THR A 1 161 ? -3.230 -0.556 56.048 1.00 102.42 209 THR A N 1
ATOM 1271 C CA . THR A 1 161 ? -4.531 -1.064 55.630 1.00 103.83 209 THR A CA 1
ATOM 1272 C C . THR A 1 161 ? -4.389 -2.337 54.799 1.00 100.27 209 THR A C 1
ATOM 1273 O O . THR A 1 161 ? -5.273 -2.678 54.013 1.00 95.01 209 THR A O 1
ATOM 1277 N N . GLY A 1 162 ? -3.268 -3.030 54.973 1.00 99.85 210 GLY A N 1
ATOM 1278 C CA . GLY A 1 162 ? -3.051 -4.315 54.331 1.00 94.03 210 GLY A CA 1
ATOM 1279 C C . GLY A 1 162 ? -2.614 -4.249 52.879 1.00 88.26 210 GLY A C 1
ATOM 1280 O O . GLY A 1 162 ? -2.171 -5.250 52.316 1.00 86.99 210 GLY A O 1
ATOM 1281 N N . LYS A 1 163 ? -2.734 -3.075 52.269 1.00 85.81 211 LYS A N 1
ATOM 1282 C CA . LYS A 1 163 ? -2.385 -2.913 50.862 1.00 83.58 211 LYS A CA 1
ATOM 1283 C C . LYS A 1 163 ? -0.883 -2.748 50.662 1.00 82.32 211 LYS A C 1
ATOM 1284 O O . LYS A 1 163 ? -0.268 -1.838 51.218 1.00 79.60 211 LYS A O 1
ATOM 1290 N N . THR A 1 164 ? -0.299 -3.635 49.862 1.00 83.75 212 THR A N 1
ATOM 1291 C CA . THR A 1 164 ? 1.118 -3.552 49.528 1.00 82.44 212 THR A CA 1
ATOM 1292 C C . THR A 1 164 ? 1.304 -3.013 48.113 1.00 71.81 212 THR A C 1
ATOM 1293 O O . THR A 1 164 ? 0.459 -3.227 47.244 1.00 75.65 212 THR A O 1
ATOM 1297 N N . ILE A 1 165 ? 2.408 -2.308 47.887 1.00 70.35 213 ILE A N 1
ATOM 1298 C CA . ILE A 1 165 ? 2.687 -1.734 46.573 1.00 77.69 213 ILE A CA 1
ATOM 1299 C C . ILE A 1 165 ? 4.152 -1.899 46.175 1.00 74.51 213 ILE A C 1
ATOM 1300 O O . ILE A 1 165 ? 5.047 -1.817 47.015 1.00 77.34 213 ILE A O 1
ATOM 1305 N N . THR A 1 166 ? 4.390 -2.137 44.889 1.00 69.61 214 THR A N 1
ATOM 1306 C CA . THR A 1 166 ? 5.748 -2.298 44.382 1.00 63.75 214 THR A CA 1
ATOM 1307 C C . THR A 1 166 ? 6.436 -0.944 44.252 1.00 62.89 214 THR A C 1
ATOM 1308 O O . THR A 1 166 ? 5.786 0.098 44.311 1.00 62.34 214 THR A O 1
ATOM 1312 N N . LEU A 1 167 ? 7.753 -0.965 44.069 1.00 72.74 215 LEU A N 1
ATOM 1313 C CA . LEU A 1 167 ? 8.528 0.266 43.989 1.00 62.83 215 LEU A CA 1
ATOM 1314 C C . LEU A 1 167 ? 9.882 0.031 43.325 1.00 62.95 215 LEU A C 1
ATOM 1315 O O . LEU A 1 167 ? 10.637 -0.852 43.732 1.00 66.83 215 LEU A O 1
ATOM 1320 N N . GLU A 1 168 ? 10.181 0.826 42.302 1.00 69.05 216 GLU A N 1
ATOM 1321 C CA . GLU A 1 168 ? 11.462 0.749 41.608 1.00 62.24 216 GLU A CA 1
ATOM 1322 C C . GLU A 1 168 ? 12.504 1.609 42.313 1.00 63.73 216 GLU A C 1
ATOM 1323 O O . GLU A 1 168 ? 12.360 2.829 42.385 1.00 63.45 216 GLU A O 1
ATOM 1329 N N . VAL A 1 169 ? 13.552 0.978 42.833 1.00 65.57 217 VAL A N 1
ATOM 1330 C CA . VAL A 1 169 ? 14.559 1.705 43.601 1.00 74.83 217 VAL A CA 1
ATOM 1331 C C . VAL A 1 169 ? 15.990 1.304 43.257 1.00 69.02 217 VAL A C 1
ATOM 1332 O O . VAL A 1 169 ? 16.225 0.352 42.513 1.00 69.09 217 VAL A O 1
ATOM 1336 N N . GLU A 1 170 ? 16.939 2.052 43.811 1.00 70.73 218 GLU A N 1
ATOM 1337 C CA . GLU A 1 170 ? 18.358 1.749 43.682 1.00 75.44 218 GLU A CA 1
ATOM 1338 C C . GLU A 1 170 ? 18.994 1.728 45.071 1.00 79.72 218 GLU A C 1
ATOM 1339 O O . GLU A 1 170 ? 18.506 2.397 45.982 1.00 75.11 218 GLU A O 1
ATOM 1345 N N . PRO A 1 171 ? 20.078 0.953 45.243 1.00 84.93 219 PRO A N 1
ATOM 1346 C CA . PRO A 1 171 ? 20.757 0.841 46.542 1.00 79.61 219 PRO A CA 1
ATOM 1347 C C . PRO A 1 171 ? 21.220 2.181 47.120 1.00 86.41 219 PRO A C 1
ATOM 1348 O O . PRO A 1 171 ? 21.443 2.277 48.327 1.00 82.41 219 PRO A O 1
ATOM 1352 N N . SER A 1 172 ? 21.357 3.196 46.273 1.00 89.20 220 SER A N 1
ATOM 1353 C CA . SER A 1 172 ? 21.827 4.504 46.716 1.00 89.90 220 SER A CA 1
ATOM 1354 C C . SER A 1 172 ? 20.681 5.412 47.152 1.00 87.46 220 SER A C 1
ATOM 1355 O O . SER A 1 172 ? 20.910 6.481 47.719 1.00 97.37 220 SER A O 1
ATOM 1358 N N . ASP A 1 173 ? 19.450 4.984 46.887 1.00 85.34 221 ASP A N 1
ATOM 1359 C CA . ASP A 1 173 ? 18.274 5.783 47.218 1.00 82.61 221 ASP A CA 1
ATOM 1360 C C . ASP A 1 173 ? 18.114 5.993 48.720 1.00 78.57 221 ASP A C 1
ATOM 1361 O O . ASP A 1 173 ? 18.063 5.035 49.491 1.00 79.20 221 ASP A O 1
ATOM 1366 N N . THR A 1 174 ? 18.037 7.256 49.126 1.00 79.67 222 THR A N 1
ATOM 1367 C CA . THR A 1 174 ? 17.788 7.596 50.520 1.00 84.57 222 THR A CA 1
ATOM 1368 C C . THR A 1 174 ? 16.333 7.311 50.870 1.00 87.16 222 THR A C 1
ATOM 1369 O O . THR A 1 174 ? 15.487 7.187 49.984 1.00 88.61 222 THR A O 1
ATOM 1373 N N . ILE A 1 175 ? 16.047 7.210 52.163 1.00 88.51 223 ILE A N 1
ATOM 1374 C CA . ILE A 1 175 ? 14.696 6.919 52.631 1.00 88.34 223 ILE A CA 1
ATOM 1375 C C . ILE A 1 175 ? 13.743 8.060 52.272 1.00 91.25 223 ILE A C 1
ATOM 1376 O O . ILE A 1 175 ? 12.545 7.847 52.080 1.00 92.26 223 ILE A O 1
ATOM 1381 N N . GLU A 1 176 ? 14.290 9.267 52.161 1.00 90.68 224 GLU A N 1
ATOM 1382 C CA . GLU A 1 176 ? 13.510 10.436 51.770 1.00 95.09 224 GLU A CA 1
ATOM 1383 C C . GLU A 1 176 ? 12.907 10.267 50.376 1.00 79.12 224 GLU A C 1
ATOM 1384 O O . GLU A 1 176 ? 11.715 10.508 50.170 1.00 78.22 224 GLU A O 1
ATOM 1390 N N . ASN A 1 177 ? 13.733 9.848 49.423 1.00 81.38 225 ASN A N 1
ATOM 1391 C CA . ASN A 1 177 ? 13.280 9.662 48.050 1.00 81.63 225 ASN A CA 1
ATOM 1392 C C . ASN A 1 177 ? 12.388 8.434 47.893 1.00 79.39 225 ASN A C 1
ATOM 1393 O O . ASN A 1 177 ? 11.555 8.376 46.989 1.00 77.53 225 ASN A O 1
ATOM 1398 N N . VAL A 1 178 ? 12.565 7.453 48.773 1.00 73.63 226 VAL A N 1
ATOM 1399 C CA . VAL A 1 178 ? 11.661 6.310 48.815 1.00 72.48 226 VAL A CA 1
ATOM 1400 C C . VAL A 1 178 ? 10.288 6.797 49.265 1.00 86.81 226 VAL A C 1
ATOM 1401 O O . VAL A 1 178 ? 9.260 6.407 48.707 1.00 94.02 226 VAL A O 1
ATOM 1405 N N . LYS A 1 179 ? 10.288 7.671 50.268 1.00 75.38 227 LYS A N 1
ATOM 1406 C CA . LYS A 1 179 ? 9.070 8.333 50.719 1.00 84.94 227 LYS A CA 1
ATOM 1407 C C . LYS A 1 179 ? 8.463 9.169 49.597 1.00 82.38 227 LYS A C 1
ATOM 1408 O O . LYS A 1 179 ? 7.247 9.341 49.529 1.00 84.07 227 LYS A O 1
ATOM 1414 N N . ALA A 1 180 ? 9.318 9.690 48.722 1.00 80.89 228 ALA A N 1
ATOM 1415 C CA . ALA A 1 180 ? 8.858 10.460 47.571 1.00 78.98 228 ALA A CA 1
ATOM 1416 C C . ALA A 1 180 ? 8.183 9.556 46.542 1.00 77.25 228 ALA A C 1
ATOM 1417 O O . ALA A 1 180 ? 7.200 9.945 45.910 1.00 67.60 228 ALA A O 1
ATOM 1419 N N . LYS A 1 181 ? 8.716 8.349 46.376 1.00 72.26 229 LYS A N 1
ATOM 1420 C CA . LYS A 1 181 ? 8.127 7.375 45.463 1.00 65.38 229 LYS A CA 1
ATOM 1421 C C . LYS A 1 181 ? 6.778 6.899 45.991 1.00 79.18 229 LYS A C 1
ATOM 1422 O O . LYS A 1 181 ? 5.819 6.746 45.231 1.00 79.28 229 LYS A O 1
ATOM 1428 N N . ILE A 1 182 ? 6.714 6.668 47.300 1.00 78.75 230 ILE A N 1
ATOM 1429 C CA . ILE A 1 182 ? 5.456 6.333 47.957 1.00 72.55 230 ILE A CA 1
ATOM 1430 C C . ILE A 1 182 ? 4.473 7.494 47.808 1.00 76.73 230 ILE A C 1
ATOM 1431 O O . ILE A 1 182 ? 3.264 7.291 47.683 1.00 72.81 230 ILE A O 1
ATOM 1436 N N . GLN A 1 183 ? 5.009 8.711 47.803 1.00 83.53 231 GLN A N 1
ATOM 1437 C CA . GLN A 1 183 ? 4.200 9.914 47.646 1.00 85.50 231 GLN A CA 1
ATOM 1438 C C . GLN A 1 183 ? 3.614 9.997 46.239 1.00 90.15 231 GLN A C 1
ATOM 1439 O O . GLN A 1 183 ? 2.482 10.440 46.054 1.00 93.69 231 GLN A O 1
ATOM 1445 N N . ASP A 1 184 ? 4.391 9.573 45.249 1.00 87.58 232 ASP A N 1
ATOM 1446 C CA . ASP A 1 184 ? 3.934 9.601 43.864 1.00 79.89 232 ASP A CA 1
ATOM 1447 C C . ASP A 1 184 ? 2.913 8.503 43.584 1.00 75.65 232 ASP A C 1
ATOM 1448 O O . ASP A 1 184 ? 1.860 8.759 42.999 1.00 74.05 232 ASP A O 1
ATOM 1453 N N . LYS A 1 185 ? 3.225 7.283 44.009 1.00 71.87 233 LYS A N 1
ATOM 1454 C CA . LYS A 1 185 ? 2.382 6.134 43.697 1.00 62.94 233 LYS A CA 1
ATOM 1455 C C . LYS A 1 185 ? 1.089 6.108 44.510 1.00 66.39 233 LYS A C 1
ATOM 1456 O O . LYS A 1 185 ? 0.001 5.975 43.950 1.00 68.58 233 LYS A O 1
ATOM 1462 N N . GLU A 1 186 ? 1.208 6.236 45.827 1.00 74.57 234 GLU A N 1
ATOM 1463 C CA . GLU A 1 186 ? 0.047 6.124 46.704 1.00 74.32 234 GLU A CA 1
ATOM 1464 C C . GLU A 1 186 ? -0.585 7.484 46.995 1.00 75.43 234 GLU A C 1
ATOM 1465 O O . GLU A 1 186 ? -1.808 7.621 46.983 1.00 80.48 234 GLU A O 1
ATOM 1471 N N . GLY A 1 187 ? 0.249 8.486 47.258 1.00 71.77 235 GLY A N 1
ATOM 1472 C CA . GLY A 1 187 ? -0.240 9.833 47.495 1.00 79.55 235 GLY A CA 1
ATOM 1473 C C . GLY A 1 187 ? 0.128 10.400 48.853 1.00 86.00 235 GLY A C 1
ATOM 1474 O O . GLY A 1 187 ? -0.009 11.601 49.087 1.00 90.08 235 GLY A O 1
ATOM 1475 N N . ILE A 1 188 ? 0.599 9.537 49.748 1.00 82.73 236 ILE A N 1
ATOM 1476 C CA . ILE A 1 188 ? 0.921 9.937 51.115 1.00 83.19 236 ILE A CA 1
ATOM 1477 C C . ILE A 1 188 ? 2.131 10.867 51.174 1.00 81.16 236 ILE A C 1
ATOM 1478 O O . ILE A 1 188 ? 3.235 10.476 50.799 1.00 79.19 236 ILE A O 1
ATOM 1483 N N . PRO A 1 189 ? 1.921 12.105 51.655 1.00 89.82 237 PRO A N 1
ATOM 1484 C CA . PRO A 1 189 ? 2.987 13.106 51.792 1.00 93.69 237 PRO A CA 1
ATOM 1485 C C . PRO A 1 189 ? 4.121 12.623 52.696 1.00 95.21 237 PRO A C 1
ATOM 1486 O O . PRO A 1 189 ? 3.859 11.928 53.678 1.00 91.94 237 PRO A O 1
ATOM 1490 N N . PRO A 1 190 ? 5.370 12.993 52.366 1.00 93.77 238 PRO A N 1
ATOM 1491 C CA . PRO A 1 190 ? 6.577 12.511 53.049 1.00 90.61 238 PRO A CA 1
ATOM 1492 C C . PRO A 1 190 ? 6.607 12.776 54.555 1.00 96.34 238 PRO A C 1
ATOM 1493 O O . PRO A 1 190 ? 7.201 11.986 55.289 1.00 99.63 238 PRO A O 1
ATOM 1497 N N . ASP A 1 191 ? 5.982 13.858 55.008 1.00 104.03 239 ASP A N 1
ATOM 1498 C CA . ASP A 1 191 ? 6.046 14.226 56.421 1.00 103.56 239 ASP A CA 1
ATOM 1499 C C . ASP A 1 191 ? 5.030 13.472 57.279 1.00 105.63 239 ASP A C 1
ATOM 1500 O O . ASP A 1 191 ? 5.159 13.429 58.503 1.00 104.94 239 ASP A O 1
ATOM 1505 N N . GLN A 1 192 ? 4.024 12.877 56.644 1.00 98.73 240 GLN A N 1
ATOM 1506 C CA . GLN A 1 192 ? 3.026 12.102 57.377 1.00 100.86 240 GLN A CA 1
ATOM 1507 C C . GLN A 1 192 ? 3.411 10.630 57.483 1.00 99.06 240 GLN A C 1
ATOM 1508 O O . GLN A 1 192 ? 3.032 9.950 58.436 1.00 101.86 240 GLN A O 1
ATOM 1514 N N . GLN A 1 193 ? 4.164 10.142 56.505 1.00 97.60 241 GLN A N 1
ATOM 1515 C CA . GLN A 1 193 ? 4.517 8.728 56.457 1.00 98.14 241 GLN A CA 1
ATOM 1516 C C . GLN A 1 193 ? 5.803 8.415 57.219 1.00 94.35 241 GLN A C 1
ATOM 1517 O O . GLN A 1 193 ? 6.808 9.111 57.081 1.00 97.19 241 GLN A O 1
ATOM 1523 N N . ARG A 1 194 ? 5.752 7.365 58.033 1.00 96.08 242 ARG A N 1
ATOM 1524 C CA . ARG A 1 194 ? 6.924 6.863 58.741 1.00 97.33 242 ARG A CA 1
ATOM 1525 C C . ARG A 1 194 ? 7.279 5.467 58.239 1.00 94.72 242 ARG A C 1
ATOM 1526 O O . ARG A 1 194 ? 6.449 4.557 58.270 1.00 94.78 242 ARG A O 1
ATOM 1534 N N . LEU A 1 195 ? 8.515 5.303 57.781 1.00 98.47 243 LEU A N 1
ATOM 1535 C CA . LEU A 1 195 ? 8.955 4.039 57.202 1.00 96.54 243 LEU A CA 1
ATOM 1536 C C . LEU A 1 195 ? 9.658 3.167 58.240 1.00 98.85 243 LEU A C 1
ATOM 1537 O O . LEU A 1 195 ? 10.559 3.625 58.943 1.00 95.16 243 LEU A O 1
ATOM 1542 N N . ILE A 1 196 ? 9.238 1.909 58.330 1.00 101.91 244 ILE A N 1
ATOM 1543 C CA . ILE A 1 196 ? 9.794 0.979 59.308 1.00 100.83 244 ILE A CA 1
ATOM 1544 C C . ILE A 1 196 ? 10.327 -0.289 58.648 1.00 99.17 244 ILE A C 1
ATOM 1545 O O . ILE A 1 196 ? 9.612 -0.967 57.909 1.00 95.70 244 ILE A O 1
ATOM 1550 N N . PHE A 1 197 ? 11.590 -0.601 58.921 1.00 102.51 245 PHE A N 1
ATOM 1551 C CA . PHE A 1 197 ? 12.214 -1.821 58.425 1.00 99.84 245 PHE A CA 1
ATOM 1552 C C . PHE A 1 197 ? 13.136 -2.406 59.489 1.00 106.33 245 PHE A C 1
ATOM 1553 O O . PHE A 1 197 ? 13.769 -1.664 60.242 1.00 114.18 245 PHE A O 1
ATOM 1561 N N . ALA A 1 198 ? 13.194 -3.735 59.547 1.00 103.92 246 ALA A N 1
ATOM 1562 C CA . ALA A 1 198 ? 14.002 -4.456 60.531 1.00 106.06 246 ALA A CA 1
ATOM 1563 C C . ALA A 1 198 ? 13.657 -4.042 61.961 1.00 108.09 246 ALA A C 1
ATOM 1564 O O . ALA A 1 198 ? 14.514 -4.053 62.844 1.00 107.53 246 ALA A O 1
ATOM 1566 N N . GLY A 1 199 ? 12.398 -3.676 62.177 1.00 105.99 247 GLY A N 1
ATOM 1567 C CA . GLY A 1 199 ? 11.926 -3.281 63.491 1.00 109.35 247 GLY A CA 1
ATOM 1568 C C . GLY A 1 199 ? 12.481 -1.953 63.970 1.00 115.63 247 GLY A C 1
ATOM 1569 O O . GLY A 1 199 ? 12.585 -1.718 65.174 1.00 125.16 247 GLY A O 1
ATOM 1570 N N . LYS A 1 200 ? 12.837 -1.080 63.032 1.00 109.00 248 LYS A N 1
ATOM 1571 C CA . LYS A 1 200 ? 13.386 0.226 63.383 1.00 112.42 248 LYS A CA 1
ATOM 1572 C C . LYS A 1 200 ? 12.906 1.344 62.461 1.00 110.03 248 LYS A C 1
ATOM 1573 O O . LYS A 1 200 ? 12.542 1.107 61.309 1.00 101.60 248 LYS A O 1
ATOM 1579 N N . GLN A 1 201 ? 12.913 2.564 62.989 1.00 116.24 249 GLN A N 1
ATOM 1580 C CA . GLN A 1 201 ? 12.555 3.754 62.226 1.00 114.44 249 GLN A CA 1
ATOM 1581 C C . GLN A 1 201 ? 13.615 4.065 61.175 1.00 117.21 249 GLN A C 1
ATOM 1582 O O . GLN A 1 201 ? 14.811 4.052 61.466 1.00 122.16 249 GLN A O 1
ATOM 1588 N N . LEU A 1 202 ? 13.173 4.343 59.953 1.00 98.41 250 LEU A N 1
ATOM 1589 C CA . LEU A 1 202 ? 14.087 4.671 58.865 1.00 95.67 250 LEU A CA 1
ATOM 1590 C C . LEU A 1 202 ? 14.273 6.181 58.746 1.00 96.23 250 LEU A C 1
ATOM 1591 O O . LEU A 1 202 ? 13.306 6.924 58.574 1.00 102.30 250 LEU A O 1
ATOM 1596 N N . GLU A 1 203 ? 15.522 6.628 58.840 1.00 97.28 251 GLU A N 1
ATOM 1597 C CA . GLU A 1 203 ? 15.837 8.052 58.802 1.00 98.46 251 GLU A CA 1
ATOM 1598 C C . GLU A 1 203 ? 16.020 8.545 57.368 1.00 95.25 251 GLU A C 1
ATOM 1599 O O . GLU A 1 203 ? 16.565 7.837 56.525 1.00 92.92 251 GLU A O 1
ATOM 1605 N N . ASP A 1 204 ? 15.577 9.772 57.108 1.00 95.54 252 ASP A N 1
ATOM 1606 C CA . ASP A 1 204 ? 15.519 10.314 55.751 1.00 94.80 252 ASP A CA 1
ATOM 1607 C C . ASP A 1 204 ? 16.886 10.582 55.119 1.00 92.55 252 ASP A C 1
ATOM 1608 O O . ASP A 1 204 ? 16.970 10.914 53.936 1.00 92.11 252 ASP A O 1
ATOM 1613 N N . GLY A 1 205 ? 17.951 10.443 55.900 1.00 99.25 253 GLY A N 1
ATOM 1614 C CA . GLY A 1 205 ? 19.290 10.701 55.401 1.00 97.90 253 GLY A CA 1
ATOM 1615 C C . GLY A 1 205 ? 20.009 9.446 54.947 1.00 94.17 253 GLY A C 1
ATOM 1616 O O . GLY A 1 205 ? 20.889 9.497 54.086 1.00 93.64 253 GLY A O 1
ATOM 1617 N N . ARG A 1 206 ? 19.630 8.313 55.528 1.00 93.89 254 ARG A N 1
ATOM 1618 C CA . ARG A 1 206 ? 20.274 7.040 55.230 1.00 97.94 254 ARG A CA 1
ATOM 1619 C C . ARG A 1 206 ? 19.802 6.461 53.900 1.00 99.54 254 ARG A C 1
ATOM 1620 O O . ARG A 1 206 ? 18.615 6.509 53.578 1.00 100.98 254 ARG A O 1
ATOM 1628 N N . THR A 1 207 ? 20.737 5.913 53.131 1.00 97.76 255 THR A N 1
ATOM 1629 C CA . THR A 1 207 ? 20.402 5.275 51.864 1.00 90.98 255 THR A CA 1
ATOM 1630 C C . THR A 1 207 ? 19.821 3.888 52.110 1.00 93.23 255 THR A C 1
ATOM 1631 O O . THR A 1 207 ? 19.774 3.418 53.246 1.00 90.56 255 THR A O 1
ATOM 1635 N N . LEU A 1 208 ? 19.381 3.234 51.040 1.00 91.85 256 LEU A N 1
ATOM 1636 C CA . LEU A 1 208 ? 18.800 1.903 51.150 1.00 89.06 256 LEU A CA 1
ATOM 1637 C C . LEU A 1 208 ? 19.881 0.865 51.437 1.00 91.79 256 LEU A C 1
ATOM 1638 O O . LEU A 1 208 ? 19.606 -0.192 52.006 1.00 84.86 256 LEU A O 1
ATOM 1643 N N . SER A 1 209 ? 21.111 1.177 51.042 1.00 85.32 257 SER A N 1
ATOM 1644 C CA . SER A 1 209 ? 22.242 0.287 51.282 1.00 91.70 257 SER A CA 1
ATOM 1645 C C . SER A 1 2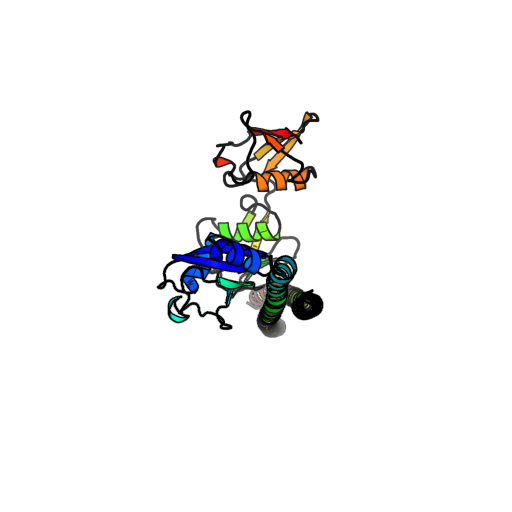09 ? 22.756 0.433 52.710 1.00 94.39 257 SER A C 1
ATOM 1646 O O . SER A 1 209 ? 23.442 -0.449 53.225 1.00 96.24 257 SER A O 1
ATOM 1649 N N . ASP A 1 210 ? 22.422 1.554 53.344 1.00 93.05 258 ASP A N 1
ATOM 1650 C CA . ASP A 1 210 ? 22.810 1.793 54.729 1.00 98.28 258 ASP A CA 1
ATOM 1651 C C . ASP A 1 210 ? 22.104 0.813 55.660 1.00 98.95 258 ASP A C 1
ATOM 1652 O O . ASP A 1 210 ? 22.690 0.329 56.629 1.00 98.00 258 ASP A O 1
ATOM 1657 N N . TYR A 1 211 ? 20.842 0.523 55.358 1.00 97.25 259 TYR A N 1
ATOM 1658 C CA . TYR A 1 211 ? 20.101 -0.504 56.079 1.00 95.93 259 TYR A CA 1
ATOM 1659 C C . TYR A 1 211 ? 20.228 -1.838 55.352 1.00 91.93 259 TYR A C 1
ATOM 1660 O O . TYR A 1 211 ? 19.509 -2.789 55.658 1.00 92.13 259 TYR A O 1
ATOM 1669 N N . ASN A 1 212 ? 21.157 -1.883 54.395 1.00 91.41 260 ASN A N 1
ATOM 1670 C CA . ASN A 1 212 ? 21.384 -3.027 53.504 1.00 101.65 260 ASN A CA 1
ATOM 1671 C C . ASN A 1 212 ? 20.102 -3.730 53.056 1.00 101.44 260 ASN A C 1
ATOM 1672 O O . ASN A 1 212 ? 20.036 -4.958 53.002 1.00 104.19 260 ASN A O 1
ATOM 1677 N N . ILE A 1 213 ? 19.087 -2.935 52.731 1.00 93.83 261 ILE A N 1
ATOM 1678 C CA . ILE A 1 213 ? 17.823 -3.461 52.235 1.00 91.20 261 ILE A CA 1
ATOM 1679 C C . ILE A 1 213 ? 17.996 -3.987 50.816 1.00 83.00 261 ILE A C 1
ATOM 1680 O O . ILE A 1 213 ? 18.164 -3.211 49.878 1.00 81.32 261 ILE A O 1
ATOM 1685 N N . GLN A 1 214 ? 17.961 -5.307 50.663 1.00 84.85 262 GLN A N 1
ATOM 1686 C CA . GLN A 1 214 ? 18.155 -5.922 49.355 1.00 89.63 262 GLN A CA 1
ATOM 1687 C C . GLN A 1 214 ? 16.880 -5.888 48.521 1.00 83.54 262 GLN A C 1
ATOM 1688 O O . GLN A 1 214 ? 15.870 -5.318 48.932 1.00 91.66 262 GLN A O 1
ATOM 1694 N N . LYS A 1 215 ? 16.938 -6.503 47.345 1.00 79.67 263 LYS A N 1
ATOM 1695 C CA . LYS A 1 215 ? 15.799 -6.536 46.436 1.00 80.98 263 LYS A CA 1
ATOM 1696 C C . LYS A 1 215 ? 14.686 -7.430 46.974 1.00 77.76 263 LYS A C 1
ATOM 1697 O O . LYS A 1 215 ? 14.938 -8.338 47.768 1.00 80.16 263 LYS A O 1
ATOM 1703 N N . GLU A 1 216 ? 13.458 -7.157 46.53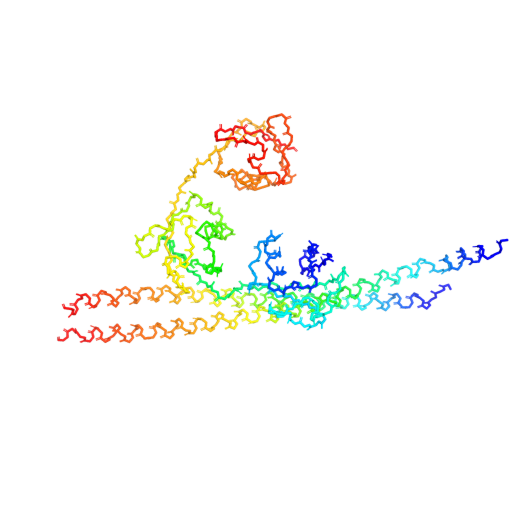6 1.00 75.70 264 GLU A N 1
ATOM 1704 C CA . GLU A 1 216 ? 12.272 -7.903 46.961 1.00 76.18 264 GLU A CA 1
ATOM 1705 C C . GLU A 1 216 ? 12.087 -7.912 48.478 1.00 81.20 264 GLU A C 1
ATOM 1706 O O . GLU A 1 216 ? 11.497 -8.840 49.031 1.00 80.41 264 GLU A O 1
ATOM 1712 N N . SER A 1 217 ? 12.588 -6.877 49.144 1.00 87.28 265 SER A N 1
ATOM 1713 C CA . SER A 1 217 ? 12.427 -6.751 50.588 1.00 93.31 265 SER A CA 1
ATOM 1714 C C . SER A 1 217 ? 11.205 -5.903 50.919 1.00 93.75 265 SER A C 1
ATOM 1715 O O . SER A 1 217 ? 10.988 -4.849 50.320 1.00 91.65 265 SER A O 1
ATOM 1718 N N . THR A 1 218 ? 10.408 -6.367 51.875 1.00 90.91 266 THR A N 1
ATOM 1719 C CA . THR A 1 218 ? 9.174 -5.679 52.236 1.00 91.61 266 THR A CA 1
ATOM 1720 C C . THR A 1 218 ? 9.369 -4.714 53.402 1.00 89.11 266 THR A C 1
ATOM 1721 O O . THR A 1 218 ? 9.768 -5.112 54.497 1.00 95.99 266 THR A O 1
ATOM 1725 N N . LEU A 1 219 ? 9.083 -3.442 53.149 1.00 81.37 267 LEU A N 1
ATOM 1726 C CA . LEU A 1 219 ? 9.124 -2.405 54.170 1.00 83.12 267 LEU A CA 1
ATOM 1727 C C . LEU A 1 219 ? 7.717 -2.150 54.698 1.00 91.15 267 LEU A C 1
ATOM 1728 O O . LEU A 1 219 ? 6.739 -2.249 53.955 1.00 86.50 267 LEU A O 1
ATOM 1733 N N . HIS A 1 220 ? 7.617 -1.823 55.981 1.00 94.46 268 HIS A N 1
ATOM 1734 C CA . HIS A 1 220 ? 6.319 -1.597 56.607 1.00 89.75 268 HIS A CA 1
ATOM 1735 C C . HIS A 1 220 ? 6.079 -0.115 56.866 1.00 94.59 268 HIS A C 1
ATOM 1736 O O . HIS A 1 220 ? 6.797 0.518 57.639 1.00 99.12 268 HIS A O 1
ATOM 1743 N N . LEU A 1 221 ? 5.057 0.429 56.214 1.00 88.76 269 LEU A N 1
ATOM 1744 C CA . LEU A 1 221 ? 4.749 1.851 56.302 1.00 102.10 269 LEU A CA 1
ATOM 1745 C C . LEU A 1 221 ? 3.665 2.145 57.334 1.00 107.46 269 LEU A C 1
ATOM 1746 O O . LEU A 1 221 ? 2.652 1.448 57.403 1.00 107.55 269 LEU A O 1
ATOM 1751 N N . VAL A 1 222 ? 3.889 3.179 58.139 1.00 95.63 270 VAL A N 1
ATOM 1752 C CA . VAL A 1 222 ? 2.884 3.650 59.085 1.00 103.02 270 VAL A CA 1
ATOM 1753 C C . VAL A 1 222 ? 2.747 5.164 58.985 1.00 104.26 270 VAL A C 1
ATOM 1754 O O . VAL A 1 222 ? 3.333 5.788 58.102 1.00 99.56 270 VAL A O 1
ATOM 1758 N N . LEU A 1 223 ? 1.964 5.751 59.885 1.00 104.53 271 LEU A N 1
ATOM 1759 C CA . LEU A 1 223 ? 1.810 7.202 59.935 1.00 105.87 271 LEU A CA 1
ATOM 1760 C C . LEU A 1 223 ? 1.682 7.693 61.372 1.00 111.77 271 LEU A C 1
ATOM 1761 O O . LEU A 1 223 ? 2.024 8.835 61.680 1.00 113.59 271 LEU A O 1
ATOM 1766 N N . SER B 2 9 ? 30.808 48.439 96.168 1.00 89.84 262 SER D N 1
ATOM 1767 C CA . SER B 2 9 ? 30.513 47.949 94.827 1.00 87.39 262 SER D CA 1
ATOM 1768 C C . SER B 2 9 ? 29.414 48.774 94.166 1.00 86.94 262 SER D C 1
ATOM 1769 O O . SER B 2 9 ? 28.328 48.268 93.882 1.00 86.55 262 SER D O 1
ATOM 1772 N N . ARG B 2 10 ? 29.707 50.048 93.928 1.00 81.90 263 ARG D N 1
ATOM 1773 C CA . ARG B 2 10 ? 28.769 50.949 93.269 1.00 74.62 263 ARG D CA 1
ATOM 1774 C C . ARG B 2 10 ? 28.819 50.769 91.756 1.00 74.86 263 ARG D C 1
ATOM 1775 O O . ARG B 2 10 ? 27.800 50.878 91.067 1.00 71.64 263 ARG D O 1
ATOM 1783 N N . LEU B 2 11 ? 30.015 50.487 91.248 1.00 72.52 264 LEU D N 1
ATOM 1784 C CA . LEU B 2 11 ? 30.241 50.360 89.813 1.00 70.34 264 LEU D CA 1
ATOM 1785 C C . LEU B 2 11 ? 29.519 49.156 89.214 1.00 60.94 264 LEU D C 1
ATOM 1786 O O . LEU B 2 11 ? 29.185 49.157 88.030 1.00 58.80 264 LEU D O 1
ATOM 1791 N N . ASN B 2 12 ? 29.285 48.130 90.027 1.00 62.46 265 ASN D N 1
ATOM 1792 C CA . ASN B 2 12 ? 28.499 46.982 89.586 1.00 61.55 265 ASN D CA 1
ATOM 1793 C C . ASN B 2 12 ? 27.049 47.388 89.343 1.00 66.51 265 ASN D C 1
ATOM 1794 O O . ASN B 2 12 ? 26.463 47.079 88.297 1.00 77.22 265 ASN D O 1
ATOM 1799 N N . ARG B 2 13 ? 26.483 48.089 90.321 1.00 67.82 266 ARG D N 1
ATOM 1800 C CA . ARG B 2 13 ? 25.132 48.626 90.219 1.00 62.87 266 ARG D CA 1
ATOM 1801 C C . ARG B 2 13 ? 25.004 49.541 89.009 1.00 67.09 266 ARG D C 1
ATOM 1802 O O . ARG B 2 13 ? 24.035 49.455 88.256 1.00 77.36 266 ARG D O 1
ATOM 1810 N N . GLN B 2 14 ? 25.991 50.414 88.827 1.00 60.58 267 GLN D N 1
ATOM 1811 C CA . GLN B 2 14 ? 26.000 51.328 87.690 1.00 60.77 267 GLN D CA 1
ATOM 1812 C C . GLN B 2 14 ? 26.098 50.570 86.370 1.00 62.13 267 GLN D C 1
ATOM 1813 O O . GLN B 2 14 ? 25.532 50.992 85.361 1.00 55.80 267 GLN D O 1
ATOM 1819 N N . LEU B 2 15 ? 26.816 49.451 86.383 1.00 63.29 268 LEU D N 1
ATOM 1820 C CA . LEU B 2 15 ? 26.942 48.613 85.196 1.00 61.28 268 LEU D CA 1
ATOM 1821 C C . LEU B 2 15 ? 25.594 48.012 84.820 1.00 54.27 268 LEU D C 1
ATOM 1822 O O . LEU B 2 15 ? 25.155 48.114 83.669 1.00 53.32 268 LEU D O 1
ATOM 1827 N N . GLU B 2 16 ? 24.936 47.396 85.799 1.00 57.70 269 GLU D N 1
ATOM 1828 C CA . GLU B 2 16 ? 23.624 46.798 85.569 1.00 62.45 269 GLU D CA 1
ATOM 1829 C C . GLU B 2 16 ? 22.605 47.844 85.117 1.00 65.32 269 GLU D C 1
ATOM 1830 O O . GLU B 2 16 ? 21.805 47.595 84.214 1.00 60.79 269 GLU D O 1
ATOM 1836 N N . GLU B 2 17 ? 22.648 49.016 85.745 1.00 61.54 270 GLU D N 1
ATOM 1837 C CA . GLU B 2 17 ? 21.734 50.103 85.408 1.00 63.66 270 GLU D CA 1
ATOM 1838 C C . GLU B 2 17 ? 21.960 50.621 83.991 1.00 57.39 270 GLU D C 1
ATOM 1839 O O . GLU B 2 17 ? 21.003 50.869 83.257 1.00 59.51 270 GLU D O 1
ATOM 1845 N N . LYS B 2 18 ? 23.224 50.787 83.613 1.00 55.75 271 LYS D N 1
ATOM 1846 C CA . LYS B 2 18 ? 23.559 51.260 82.275 1.00 64.75 271 LYS D CA 1
ATOM 1847 C C . LYS B 2 18 ? 23.146 50.240 81.220 1.00 67.99 271 LYS D C 1
ATOM 1848 O O . LYS B 2 18 ? 22.665 50.607 80.147 1.00 61.01 271 LYS D O 1
ATOM 1854 N N . ILE B 2 19 ? 23.334 48.961 81.528 1.00 67.90 272 ILE D N 1
ATOM 1855 C CA . ILE B 2 19 ? 22.913 47.903 80.617 1.00 59.98 272 ILE D CA 1
ATOM 1856 C C . ILE B 2 19 ? 21.390 47.887 80.468 1.00 68.74 272 ILE D C 1
ATOM 1857 O O . ILE B 2 19 ? 20.869 47.720 79.365 1.00 66.78 272 ILE D O 1
ATOM 1862 N N . ASN B 2 20 ? 20.682 48.089 81.576 1.00 56.08 273 ASN D N 1
ATOM 1863 C CA . ASN B 2 20 ? 19.222 48.017 81.577 1.00 58.45 273 ASN D CA 1
ATOM 1864 C C . ASN B 2 20 ? 18.514 49.314 81.178 1.00 60.68 273 ASN D C 1
ATOM 1865 O O . ASN B 2 20 ? 17.299 49.321 80.984 1.00 63.73 273 ASN D O 1
ATOM 1870 N N . ASP B 2 21 ? 19.264 50.405 81.057 1.00 59.66 274 ASP D N 1
ATOM 1871 C CA . ASP B 2 21 ? 18.670 51.694 80.707 1.00 69.95 274 ASP D CA 1
ATOM 1872 C C . ASP B 2 21 ? 18.205 51.716 79.253 1.00 74.34 274 ASP D C 1
ATOM 1873 O O . ASP B 2 21 ? 19.025 51.736 78.334 1.00 61.04 274 ASP D O 1
ATOM 1878 N N . CYS B 2 22 ? 16.886 51.718 79.061 1.00 49.80 275 CYS D N 1
ATOM 1879 C CA . CYS B 2 22 ? 16.273 51.631 77.735 1.00 34.77 275 CYS D CA 1
ATOM 1880 C C . CYS B 2 22 ? 16.805 50.430 76.959 1.00 35.59 275 CYS D C 1
ATOM 1881 O O . CYS B 2 22 ? 16.922 50.473 75.735 1.00 37.86 275 CYS D O 1
ATOM 1884 N N . ALA B 2 23 ? 17.119 49.363 77.688 1.00 28.95 276 ALA D N 1
ATOM 1885 C CA . ALA B 2 23 ? 17.707 48.160 77.109 1.00 36.08 276 ALA D CA 1
ATOM 1886 C C . ALA B 2 23 ? 16.816 47.544 76.039 1.00 42.53 276 ALA D C 1
ATOM 1887 O O . ALA B 2 23 ? 17.296 47.119 74.989 1.00 51.49 276 ALA D O 1
ATOM 1889 N N . GLU B 2 24 ? 15.518 47.501 76.317 1.00 26.78 277 GLU D N 1
ATOM 1890 C CA . GLU B 2 24 ? 14.558 46.872 75.420 1.00 50.13 277 GLU D CA 1
ATOM 1891 C C . GLU B 2 24 ? 14.487 47.590 74.073 1.00 48.73 277 GLU D C 1
ATOM 1892 O O . GLU B 2 24 ? 14.531 46.953 73.018 1.00 39.97 277 GLU D O 1
ATOM 1898 N N . VAL B 2 25 ? 14.394 48.916 74.113 1.00 28.46 278 VAL D N 1
ATOM 1899 C CA . VAL B 2 25 ? 14.320 49.710 72.891 1.00 33.33 278 VAL D CA 1
ATOM 1900 C C . VAL B 2 25 ? 15.641 49.659 72.122 1.00 38.19 278 VAL D C 1
ATOM 1901 O O . VAL B 2 25 ? 15.653 49.685 70.891 1.00 28.78 278 VAL D O 1
ATOM 1905 N N . LYS B 2 26 ? 16.752 49.576 72.849 1.00 37.94 279 LYS D N 1
ATOM 1906 C CA . LYS B 2 26 ? 18.066 49.479 72.221 1.00 36.80 279 LYS D CA 1
ATOM 1907 C C . LYS B 2 26 ? 18.228 48.154 71.477 1.00 45.50 279 LYS D C 1
ATOM 1908 O O . LYS B 2 26 ? 18.658 48.129 70.320 1.00 47.04 279 LYS D O 1
ATOM 1914 N N . GLN B 2 27 ? 17.880 47.059 72.147 1.00 23.83 280 GLN D N 1
ATOM 1915 C CA . GLN B 2 27 ? 17.945 45.732 71.540 1.00 24.22 280 GLN D CA 1
ATOM 1916 C C . GLN B 2 27 ? 16.998 45.640 70.346 1.00 23.50 280 GLN D C 1
ATOM 1917 O O . GLN B 2 27 ? 17.343 45.064 69.306 1.00 37.52 280 GLN D O 1
ATOM 1923 N N . GLU B 2 28 ? 15.808 46.218 70.500 1.00 23.39 281 GLU D N 1
ATOM 1924 C CA . GLU B 2 28 ? 14.852 46.305 69.400 1.00 25.03 281 GLU D CA 1
ATOM 1925 C C . GLU B 2 28 ? 15.453 47.045 68.212 1.00 21.72 281 GLU D C 1
ATOM 1926 O O . GLU B 2 28 ? 15.289 46.629 67.068 1.00 21.35 281 GLU D O 1
ATOM 1932 N N . LEU B 2 29 ? 16.150 48.141 68.495 1.00 21.29 282 LEU D N 1
ATOM 1933 C CA . LEU B 2 29 ? 16.796 48.935 67.456 1.00 27.17 282 LEU D CA 1
ATOM 1934 C C . LEU B 2 29 ? 17.872 48.132 66.734 1.00 30.85 282 LEU D C 1
ATOM 1935 O O . LEU B 2 29 ? 17.981 48.190 65.509 1.00 22.14 282 LEU D O 1
ATOM 1940 N N . ALA B 2 30 ? 18.660 47.381 67.498 1.00 20.99 283 ALA D N 1
ATOM 1941 C CA . ALA B 2 30 ? 19.711 46.546 66.923 1.00 24.14 283 ALA D CA 1
ATOM 1942 C C . ALA B 2 30 ? 19.131 45.488 65.986 1.00 21.10 283 ALA D C 1
ATOM 1943 O O . ALA B 2 30 ? 19.527 45.387 64.815 1.00 35.93 283 ALA D O 1
ATOM 1945 N N . ALA B 2 31 ? 18.187 44.707 66.507 1.00 34.56 284 ALA D N 1
ATOM 1946 C CA . ALA B 2 31 ? 17.536 43.662 65.721 1.00 28.06 284 ALA D CA 1
ATOM 1947 C C . ALA B 2 31 ? 16.877 44.240 64.469 1.00 29.83 284 ALA D C 1
ATOM 1948 O O . ALA B 2 31 ? 16.945 43.652 63.384 1.00 43.06 284 ALA D O 1
ATOM 1950 N N . SER B 2 32 ? 16.251 45.402 64.630 1.00 20.55 285 SER D N 1
ATOM 1951 C CA . SER B 2 32 ? 15.581 46.078 63.526 1.00 30.69 285 SER D CA 1
ATOM 1952 C C . SER B 2 32 ? 16.564 46.507 62.443 1.00 32.21 285 SER D C 1
ATOM 1953 O O . SER B 2 32 ? 16.278 46.367 61.254 1.00 27.39 285 SER D O 1
ATOM 1956 N N . ARG B 2 33 ? 17.712 47.039 62.854 1.00 31.94 286 ARG D N 1
ATOM 1957 C CA . ARG B 2 33 ? 18.755 47.416 61.905 1.00 18.68 286 ARG D CA 1
ATOM 1958 C C . ARG B 2 33 ? 19.230 46.189 61.136 1.00 18.78 286 ARG D C 1
ATOM 1959 O O . ARG B 2 33 ? 19.379 46.230 59.908 1.00 37.15 286 ARG D O 1
ATOM 1967 N N . THR B 2 34 ? 19.455 45.098 61.865 1.00 19.45 287 THR D N 1
ATOM 1968 C CA . THR B 2 34 ? 19.862 43.838 61.248 1.00 19.81 287 THR D CA 1
ATOM 1969 C C . THR B 2 34 ? 18.858 43.386 60.185 1.00 19.50 287 THR D C 1
ATOM 1970 O O . THR B 2 34 ? 19.242 43.024 59.069 1.00 24.09 287 THR D O 1
ATOM 1974 N N . ALA B 2 35 ? 17.573 43.424 60.531 1.00 29.48 288 ALA D N 1
ATOM 1975 C CA . ALA B 2 35 ? 16.514 43.034 59.602 1.00 19.59 288 ALA D CA 1
ATOM 1976 C C . ALA B 2 35 ? 16.482 43.934 58.365 1.00 31.73 288 ALA D C 1
ATOM 1977 O O . ALA B 2 35 ? 16.413 43.450 57.229 1.00 28.87 288 ALA D O 1
ATOM 1979 N N . ARG B 2 36 ? 16.529 45.242 58.601 1.00 18.40 289 ARG D N 1
ATOM 1980 C CA . ARG B 2 36 ? 16.542 46.238 57.535 1.00 17.92 289 ARG D CA 1
ATOM 1981 C C . ARG B 2 36 ? 17.651 45.974 56.526 1.00 25.44 289 ARG D C 1
ATOM 1982 O O . ARG B 2 36 ? 17.405 45.866 55.319 1.00 34.68 289 ARG D O 1
ATOM 1990 N N . ASP B 2 37 ? 18.874 45.865 57.032 1.00 17.75 290 ASP D N 1
ATOM 1991 C CA . ASP B 2 37 ? 20.030 45.682 56.167 1.00 22.82 290 ASP D CA 1
ATOM 1992 C C . ASP B 2 37 ? 20.032 44.309 55.505 1.00 17.92 290 ASP D C 1
ATOM 1993 O O . ASP B 2 37 ? 20.569 44.144 54.408 1.00 29.28 290 ASP D O 1
ATOM 1998 N N . ALA B 2 38 ? 19.428 43.327 56.167 1.00 18.30 291 ALA D N 1
ATOM 1999 C CA . ALA B 2 38 ? 19.235 42.020 55.552 1.00 18.66 291 ALA D CA 1
ATOM 2000 C C . ALA B 2 38 ? 18.335 42.164 54.327 1.00 29.34 291 ALA D C 1
ATOM 2001 O O . ALA B 2 38 ? 18.590 41.571 53.273 1.00 28.77 291 ALA D O 1
ATOM 2003 N N . ALA B 2 39 ? 17.289 42.973 54.472 1.00 18.08 292 ALA D N 1
ATOM 2004 C CA . ALA B 2 39 ? 16.363 43.231 53.376 1.00 17.98 292 ALA D CA 1
ATOM 2005 C C . ALA B 2 39 ? 17.046 43.966 52.221 1.00 17.54 292 ALA D C 1
ATOM 2006 O O . ALA B 2 39 ? 16.857 43.613 51.055 1.00 29.80 292 ALA D O 1
ATOM 2008 N N . LEU B 2 40 ? 17.837 44.986 52.547 1.00 18.58 293 LEU D N 1
ATOM 2009 C CA . LEU B 2 40 ? 18.563 45.745 51.525 1.00 24.79 293 LEU D CA 1
ATOM 2010 C C . LEU B 2 40 ? 19.565 44.868 50.766 1.00 27.66 293 LEU D C 1
ATOM 2011 O O . LEU B 2 40 ? 19.674 44.932 49.530 1.00 33.64 293 LEU D O 1
ATOM 2016 N N . GLU B 2 41 ? 20.295 44.047 51.513 1.00 17.47 294 GLU D N 1
ATOM 2017 C CA . GLU B 2 41 ? 21.259 43.130 50.921 1.00 35.11 294 GLU D CA 1
ATOM 2018 C C . GLU B 2 41 ? 20.546 42.132 50.013 1.00 31.96 294 GLU D C 1
ATOM 2019 O O . GLU B 2 41 ? 21.044 41.786 48.935 1.00 27.59 294 GLU D O 1
ATOM 2025 N N . ARG B 2 42 ? 19.369 41.684 50.446 1.00 17.85 295 ARG D N 1
ATOM 2026 C CA . ARG B 2 42 ? 18.555 40.805 49.615 1.00 18.05 295 ARG D CA 1
ATOM 2027 C C . ARG B 2 42 ? 18.114 41.522 48.340 1.00 35.34 295 ARG D C 1
ATOM 2028 O O . ARG B 2 42 ? 18.004 40.903 47.284 1.00 38.60 295 ARG D O 1
ATOM 2036 N N . VAL B 2 43 ? 17.863 42.826 48.438 1.00 25.99 296 VAL D N 1
ATOM 2037 C CA . VAL B 2 43 ? 17.537 43.627 47.260 1.00 26.30 296 VAL D CA 1
ATOM 2038 C C . VAL B 2 43 ? 18.686 43.579 46.257 1.00 26.90 296 VAL D C 1
ATOM 2039 O O . VAL B 2 43 ? 18.484 43.265 45.073 1.00 17.64 296 VAL D O 1
ATOM 2043 N N . GLN B 2 44 ? 19.890 43.879 46.740 1.00 17.47 297 GLN D N 1
ATOM 2044 C CA . GLN B 2 44 ? 21.085 43.811 45.899 1.00 18.33 297 GLN D CA 1
ATOM 2045 C C . GLN B 2 44 ? 21.227 42.441 45.230 1.00 39.12 297 GLN D C 1
ATOM 2046 O O . GLN B 2 44 ? 21.479 42.340 44.020 1.00 29.63 297 GLN D O 1
ATOM 2052 N N . MET B 2 45 ? 21.045 41.388 46.022 1.00 25.64 298 MET D N 1
ATOM 2053 C CA . MET B 2 45 ? 21.190 40.026 45.517 1.00 27.05 298 MET D CA 1
ATOM 2054 C C . MET B 2 45 ? 20.139 39.673 44.467 1.00 29.41 298 MET D C 1
ATOM 2055 O O . MET B 2 45 ? 20.433 38.962 43.505 1.00 31.78 298 MET D O 1
ATOM 2060 N N . LEU B 2 46 ? 18.919 40.167 44.651 1.00 36.68 299 LEU D N 1
ATOM 2061 C CA . LEU B 2 46 ? 17.861 39.946 43.673 1.00 28.04 299 LEU D CA 1
ATOM 2062 C C . LEU B 2 46 ? 18.188 40.670 42.374 1.00 18.28 299 LEU D C 1
ATOM 2063 O O . LEU B 2 46 ? 17.903 40.167 41.286 1.00 33.39 299 LEU D O 1
ATOM 2068 N N . GLU B 2 47 ? 18.789 41.851 42.491 1.00 27.16 300 GLU D N 1
ATOM 2069 C CA . GLU B 2 47 ? 19.248 42.571 41.307 1.00 31.14 300 GLU D CA 1
ATOM 2070 C C . GLU B 2 47 ? 20.305 41.755 40.560 1.00 31.40 300 GLU D C 1
ATOM 2071 O O . GLU B 2 47 ? 20.280 41.657 39.324 1.00 43.29 300 GLU D O 1
ATOM 2077 N N . GLN B 2 48 ? 21.224 41.157 41.315 1.00 31.21 301 GLN D N 1
ATOM 2078 C CA . GLN B 2 48 ? 22.229 40.279 40.720 1.00 28.25 301 GLN D CA 1
ATOM 2079 C C . GLN B 2 48 ? 21.585 39.077 40.026 1.00 31.87 301 GLN D C 1
ATOM 2080 O O . GLN B 2 48 ? 22.042 38.640 38.966 1.00 22.16 301 GLN D O 1
ATOM 2086 N N . GLN B 2 49 ? 20.519 38.551 40.626 1.00 18.98 302 GLN D N 1
ATOM 2087 C CA . GLN B 2 49 ? 19.782 37.435 40.041 1.00 19.33 302 GLN D CA 1
ATOM 2088 C C . GLN B 2 49 ? 19.151 37.845 38.712 1.00 34.20 302 GLN D C 1
ATOM 2089 O O . GLN B 2 49 ? 19.157 37.080 37.741 1.00 32.82 302 GLN D O 1
ATOM 2095 N N . ILE B 2 50 ? 18.606 39.059 38.685 1.00 35.22 303 ILE D N 1
ATOM 2096 C CA . ILE B 2 50 ? 18.068 39.648 37.463 1.00 34.92 303 ILE D CA 1
ATOM 2097 C C . ILE B 2 50 ? 19.135 39.688 36.375 1.00 30.97 303 ILE D C 1
ATOM 2098 O O . ILE B 2 50 ? 18.902 39.252 35.239 1.00 20.11 303 ILE D O 1
ATOM 2103 N N . LEU B 2 51 ? 20.308 40.202 36.735 1.00 19.59 304 LEU D N 1
ATOM 2104 C CA . LEU B 2 51 ? 21.435 40.258 35.806 1.00 20.03 304 LEU D CA 1
ATOM 2105 C C . LEU B 2 51 ? 21.777 38.871 35.257 1.00 20.31 304 LEU D C 1
ATOM 2106 O O . LEU B 2 51 ? 21.980 38.697 34.048 1.00 37.12 304 LEU D O 1
ATOM 2111 N N . ALA B 2 52 ? 21.820 37.886 36.151 1.00 20.19 305 ALA D N 1
ATOM 2112 C CA . ALA B 2 52 ? 22.160 36.514 35.781 1.00 24.07 305 ALA D CA 1
ATOM 2113 C C . ALA B 2 52 ? 21.163 35.915 34.789 1.00 20.88 305 ALA D C 1
ATOM 2114 O O . ALA B 2 52 ? 21.558 35.381 33.746 1.00 21.36 305 ALA D O 1
ATOM 2116 N N . TYR B 2 53 ? 19.875 35.999 35.114 1.00 20.68 306 TYR D N 1
ATOM 2117 C CA . TYR B 2 53 ? 18.840 35.473 34.227 1.00 21.11 306 TYR D CA 1
ATOM 2118 C C . TYR B 2 53 ? 18.863 36.183 32.874 1.00 24.60 306 TYR D C 1
ATOM 2119 O O . TYR B 2 53 ? 18.642 35.560 31.829 1.00 21.83 306 TYR D O 1
ATOM 2128 N N . LYS B 2 54 ? 19.140 37.484 32.900 1.00 21.06 307 LYS D N 1
ATOM 2129 C CA . LYS B 2 54 ? 19.277 38.257 31.670 1.00 24.24 307 LYS D CA 1
ATOM 2130 C C . LYS B 2 54 ? 20.401 37.683 30.805 1.00 25.94 307 LYS D C 1
ATOM 2131 O O . LYS B 2 54 ? 20.228 37.477 29.597 1.00 22.43 307 LYS D O 1
ATOM 2137 N N . ASP B 2 55 ? 21.544 37.413 31.433 1.00 21.75 308 ASP D N 1
ATOM 2138 C CA . ASP B 2 55 ? 22.671 36.791 30.739 1.00 22.32 308 ASP D CA 1
ATOM 2139 C C . ASP B 2 55 ? 22.276 35.453 30.119 1.00 22.65 308 ASP D C 1
ATOM 2140 O O . ASP B 2 55 ? 22.575 35.184 28.947 1.00 24.34 308 ASP D O 1
ATOM 2145 N N . ASP B 2 56 ? 21.606 34.620 30.913 1.00 22.43 309 ASP D N 1
ATOM 2146 C CA . ASP B 2 56 ? 21.115 33.329 30.436 1.00 26.22 309 ASP D CA 1
ATOM 2147 C C . ASP B 2 56 ? 20.266 33.486 29.178 1.00 28.77 309 ASP D C 1
ATOM 2148 O O . ASP B 2 56 ? 20.445 32.751 28.196 1.00 34.10 309 ASP D O 1
ATOM 2153 N N . PHE B 2 57 ? 19.349 34.451 29.206 1.00 31.52 310 PHE D N 1
ATOM 2154 C CA . PHE B 2 57 ? 18.521 34.715 28.036 1.00 32.84 310 PHE D CA 1
ATOM 2155 C C . PHE B 2 57 ? 19.365 35.120 26.837 1.00 33.30 310 PHE D C 1
ATOM 2156 O O . PHE B 2 57 ? 19.097 34.686 25.720 1.00 24.60 310 PHE D O 1
ATOM 2164 N N . MET B 2 58 ? 20.367 35.967 27.064 1.00 34.92 311 MET D N 1
ATOM 2165 C CA . MET B 2 58 ? 21.237 36.392 25.970 1.00 24.36 311 MET D CA 1
ATOM 2166 C C . MET B 2 58 ? 21.904 35.183 25.317 1.00 25.09 311 MET D C 1
ATOM 2167 O O . MET B 2 58 ? 21.956 35.076 24.086 1.00 26.78 311 MET D O 1
ATOM 2172 N N . SER B 2 59 ? 22.393 34.266 26.148 1.00 26.81 312 SER D N 1
ATOM 2173 C CA . SER B 2 59 ? 23.017 33.045 25.644 1.00 25.22 312 SER D CA 1
ATOM 2174 C C . SER B 2 59 ? 22.041 32.195 24.828 1.00 25.61 312 SER D C 1
ATOM 2175 O O . SER B 2 59 ? 22.368 31.744 23.724 1.00 26.32 312 SER D O 1
ATOM 2178 N N . GLU B 2 60 ? 20.844 31.982 25.371 1.00 25.30 313 GLU D N 1
ATOM 2179 C CA . GLU B 2 60 ? 19.832 31.185 24.677 1.00 28.76 313 GLU D CA 1
ATOM 2180 C C . GLU B 2 60 ? 19.421 31.799 23.342 1.00 26.37 313 GLU D C 1
ATOM 2181 O O . GLU B 2 60 ? 19.223 31.085 22.361 1.00 27.11 313 GLU D O 1
ATOM 2187 N N . ARG B 2 61 ? 19.287 33.120 23.314 1.00 26.11 314 ARG D N 1
ATOM 2188 C CA . ARG B 2 61 ? 18.955 33.834 22.088 1.00 26.79 314 ARG D CA 1
ATOM 2189 C C . ARG B 2 61 ? 20.079 33.675 21.073 1.00 27.34 314 ARG D C 1
ATOM 2190 O O . ARG B 2 61 ? 19.829 33.511 19.879 1.00 28.15 314 ARG D O 1
ATOM 2198 N N . ALA B 2 62 ? 21.317 33.713 21.557 1.00 27.05 315 ALA D N 1
ATOM 2199 C CA . ALA B 2 62 ? 22.472 33.502 20.692 1.00 27.76 315 ALA D CA 1
ATOM 2200 C C . ALA B 2 62 ? 22.426 32.121 20.036 1.00 28.30 315 ALA D C 1
ATOM 2201 O O . ALA B 2 62 ? 22.532 31.999 18.809 1.00 29.69 315 ALA D O 1
ATOM 2203 N N . ASP B 2 63 ? 22.258 31.086 20.855 1.00 27.99 316 ASP D N 1
ATOM 2204 C CA . ASP B 2 63 ? 22.204 29.716 20.347 1.00 28.66 316 ASP D CA 1
ATOM 2205 C C . ASP B 2 63 ? 21.013 29.494 19.413 1.00 46.38 316 ASP D C 1
ATOM 2206 O O . ASP B 2 63 ? 21.104 28.738 18.445 1.00 38.98 316 ASP D O 1
ATOM 2211 N N . ARG B 2 64 ? 19.900 30.158 19.711 1.00 40.23 317 ARG D N 1
ATOM 2212 C CA . ARG B 2 64 ? 18.691 30.058 18.901 1.00 29.48 317 ARG D CA 1
ATOM 2213 C C . ARG B 2 64 ? 18.916 30.691 17.530 1.00 47.07 317 ARG D C 1
ATOM 2214 O O . ARG B 2 64 ? 18.487 30.155 16.504 1.00 43.52 317 ARG D O 1
ATOM 2222 N N . GLU B 2 65 ? 19.596 31.834 17.525 1.00 29.93 318 GLU D N 1
ATOM 2223 C CA . GLU B 2 65 ? 19.971 32.502 16.285 1.00 30.78 318 GLU D CA 1
ATOM 2224 C C . GLU B 2 65 ? 20.902 31.626 15.457 1.00 35.36 318 GLU D C 1
ATOM 2225 O O . GLU B 2 65 ? 20.762 31.536 14.235 1.00 33.71 318 GLU D O 1
ATOM 2231 N N . ARG B 2 66 ? 21.856 30.985 16.128 1.00 31.01 319 ARG D N 1
ATOM 2232 C CA . ARG B 2 66 ? 22.779 30.082 15.447 1.00 56.54 319 ARG D CA 1
ATOM 2233 C C . ARG B 2 66 ? 22.028 28.916 14.805 1.00 44.56 319 ARG D C 1
ATOM 2234 O O . ARG B 2 66 ? 22.270 28.564 13.645 1.00 40.57 319 ARG D O 1
ATOM 2242 N N . ALA B 2 67 ? 21.110 28.330 15.568 1.00 41.56 320 ALA D N 1
ATOM 2243 C CA . ALA B 2 67 ? 20.298 27.220 15.085 1.00 32.63 320 ALA D CA 1
ATOM 2244 C C . ALA B 2 67 ? 19.458 27.639 13.884 1.00 46.68 320 ALA D C 1
ATOM 2245 O O . ALA B 2 67 ? 19.287 26.870 12.938 1.00 41.67 320 ALA D O 1
ATOM 2247 N N . GLN B 2 68 ? 18.938 28.862 13.926 1.00 39.86 321 GLN D N 1
ATOM 2248 C CA . GLN B 2 68 ? 18.143 29.388 12.822 1.00 43.12 321 GLN D CA 1
ATOM 2249 C C . GLN B 2 68 ? 18.997 29.587 11.572 1.00 48.79 321 GLN D C 1
ATOM 2250 O O . GLN B 2 68 ? 18.554 29.308 10.455 1.00 43.11 321 GLN D O 1
ATOM 2256 N N . SER B 2 69 ? 20.218 30.077 11.769 1.00 45.86 322 SER D N 1
ATOM 2257 C CA . SER B 2 69 ? 21.173 30.220 10.675 1.00 42.50 322 SER D CA 1
ATOM 2258 C C . SER B 2 69 ? 21.433 28.864 10.024 1.00 36.07 322 SER D C 1
ATOM 2259 O O . SER B 2 69 ? 21.427 28.732 8.791 1.00 37.18 322 SER D O 1
ATOM 2262 N N . ARG B 2 70 ? 21.646 27.856 10.865 1.00 35.52 323 ARG D N 1
ATOM 2263 C CA . ARG B 2 70 ? 21.856 26.493 10.391 1.00 45.18 323 ARG D CA 1
ATOM 2264 C C . ARG B 2 70 ? 20.641 25.989 9.612 1.00 43.43 323 ARG D C 1
ATOM 2265 O O . ARG B 2 70 ? 20.785 25.315 8.591 1.00 41.89 323 ARG D O 1
ATOM 2273 N N . ILE B 2 71 ? 19.449 26.326 10.098 1.00 39.70 324 ILE D N 1
ATOM 2274 C CA . ILE B 2 71 ? 18.207 25.978 9.416 1.00 37.62 324 ILE D CA 1
ATOM 2275 C C . ILE B 2 71 ? 18.171 26.586 8.018 1.00 46.58 324 ILE D C 1
ATOM 2276 O O . ILE B 2 71 ? 17.823 25.911 7.049 1.00 49.49 324 ILE D O 1
ATOM 2281 N N . GLN B 2 72 ? 18.537 27.861 7.923 1.00 45.81 325 GLN D N 1
ATOM 2282 C CA . GLN B 2 72 ? 18.598 28.545 6.635 1.00 39.59 325 GLN D CA 1
ATOM 2283 C C . GLN B 2 72 ? 19.553 27.841 5.678 1.00 46.60 325 GLN D C 1
ATOM 2284 O O . GLN B 2 72 ? 19.200 27.563 4.527 1.00 58.73 325 GLN D O 1
ATOM 2290 N N . GLU B 2 73 ? 20.757 27.548 6.161 1.00 39.75 326 GLU D N 1
ATOM 2291 C CA . GLU B 2 73 ? 21.754 26.857 5.346 1.00 40.58 326 GLU D CA 1
ATOM 2292 C C . GLU B 2 73 ? 21.241 25.502 4.851 1.00 44.68 326 GLU D C 1
ATOM 2293 O O . GLU B 2 73 ? 21.419 25.145 3.680 1.00 54.97 326 GLU D O 1
ATOM 2299 N N . LEU B 2 74 ? 20.590 24.761 5.742 1.00 48.66 327 LEU D N 1
ATOM 2300 C CA . LEU B 2 74 ? 20.057 23.447 5.399 1.00 41.48 327 LEU D CA 1
ATOM 2301 C C . LEU B 2 74 ? 18.910 23.533 4.395 1.00 42.58 327 LEU D C 1
ATOM 2302 O O . LEU B 2 74 ? 18.767 22.665 3.538 1.00 43.72 327 LEU D O 1
ATOM 2307 N N . GLU B 2 75 ? 18.094 24.577 4.504 1.00 42.40 328 GLU D N 1
ATOM 2308 C CA . GLU B 2 75 ? 17.005 24.790 3.558 1.00 43.69 328 GLU D CA 1
ATOM 2309 C C . GLU B 2 75 ? 17.557 25.138 2.182 1.00 47.51 328 GLU D C 1
ATOM 2310 O O . GLU B 2 75 ? 17.015 24.717 1.159 1.00 49.30 328 GLU D O 1
ATOM 2316 N N . GLU B 2 76 ? 18.638 25.911 2.166 1.00 57.09 329 GLU D N 1
ATOM 2317 C CA . GLU 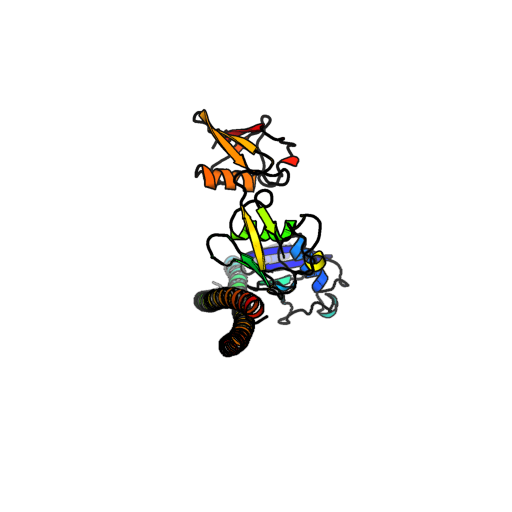B 2 76 ? 19.305 26.250 0.915 1.00 50.91 329 GLU D CA 1
ATOM 2318 C C . GLU B 2 76 ? 19.881 24.999 0.257 1.00 48.83 329 GLU D C 1
ATOM 2319 O O . GLU B 2 76 ? 19.746 24.805 -0.955 1.00 48.07 329 GLU D O 1
ATOM 2325 N N . LYS B 2 77 ? 20.513 24.148 1.061 1.00 45.35 330 LYS D N 1
ATOM 2326 C CA . LYS B 2 77 ? 21.052 22.889 0.554 1.00 46.11 330 LYS D CA 1
ATOM 2327 C C . LYS B 2 77 ? 19.947 21.969 0.035 1.00 53.18 330 LYS D C 1
ATOM 2328 O O . LYS B 2 77 ? 20.114 21.301 -0.986 1.00 61.26 330 LYS D O 1
ATOM 2334 N N . VAL B 2 78 ? 18.821 21.943 0.742 1.00 48.97 331 VAL D N 1
ATOM 2335 C CA . VAL B 2 78 ? 17.674 21.133 0.344 1.00 47.76 331 VAL D CA 1
ATOM 2336 C C . VAL B 2 78 ? 17.104 21.607 -0.989 1.00 59.15 331 VAL D C 1
ATOM 2337 O O . VAL B 2 78 ? 16.833 20.799 -1.877 1.00 61.35 331 VAL D O 1
ATOM 2341 N N . ALA B 2 79 ? 16.931 22.919 -1.124 1.00 59.25 332 ALA D N 1
ATOM 2342 C CA . ALA B 2 79 ? 16.438 23.500 -2.367 1.00 50.56 332 ALA D CA 1
ATOM 2343 C C . ALA B 2 79 ? 17.404 23.213 -3.512 1.00 56.99 332 ALA D C 1
ATOM 2344 O O . ALA B 2 79 ? 16.985 22.947 -4.642 1.00 62.82 332 ALA D O 1
ATOM 2346 N N . SER B 2 80 ? 18.698 23.263 -3.208 1.00 62.57 333 SER D N 1
ATOM 2347 C CA . SER B 2 80 ? 19.728 22.960 -4.195 1.00 62.57 333 SER D CA 1
ATOM 2348 C C . SER B 2 80 ? 19.627 21.516 -4.677 1.00 58.23 333 SER D C 1
ATOM 2349 O O . SER B 2 80 ? 19.667 21.251 -5.877 1.00 60.24 333 SER D O 1
ATOM 2352 N N . LEU B 2 81 ? 19.491 20.587 -3.735 1.00 62.47 334 LEU D N 1
ATOM 2353 C CA . LEU B 2 81 ? 19.403 19.168 -4.067 1.00 64.11 334 LEU D CA 1
ATOM 2354 C C . LEU B 2 81 ? 18.080 18.831 -4.754 1.00 64.59 334 LEU D C 1
ATOM 2355 O O . LEU B 2 81 ? 17.985 17.844 -5.483 1.00 66.46 334 LEU D O 1
ATOM 2360 N N . LEU B 2 82 ? 17.063 19.655 -4.518 1.00 67.88 335 LEU D N 1
ATOM 2361 C CA . LEU B 2 82 ? 15.779 19.494 -5.190 1.00 55.24 335 LEU D CA 1
ATOM 2362 C C . LEU B 2 82 ? 15.860 20.014 -6.618 1.00 62.39 335 LEU D C 1
ATOM 2363 O O . LEU B 2 82 ? 15.185 19.507 -7.512 1.00 75.05 335 LEU D O 1
ATOM 2368 N N . HIS B 2 83 ? 16.687 21.035 -6.824 1.00 67.68 336 HIS D N 1
ATOM 2369 C CA . HIS B 2 83 ? 16.955 21.537 -8.166 1.00 63.09 336 HIS D CA 1
ATOM 2370 C C . HIS B 2 83 ? 17.644 20.467 -9.004 1.00 61.32 336 HIS D C 1
ATOM 2371 O O . HIS B 2 83 ? 17.410 20.357 -10.208 1.00 66.03 336 HIS D O 1
ATOM 2378 N N . GLN B 2 84 ? 18.487 19.672 -8.354 1.00 57.57 337 GLN D N 1
ATOM 2379 C CA . GLN B 2 84 ? 19.272 18.654 -9.041 1.00 60.71 337 GLN D CA 1
ATOM 2380 C C . GLN B 2 84 ? 18.460 17.393 -9.321 1.00 70.64 337 GLN D C 1
ATOM 2381 O O . GLN B 2 84 ? 18.897 16.281 -9.022 1.00 81.35 337 GLN D O 1
ATOM 2387 N N . VAL B 2 85 ? 17.274 17.576 -9.892 1.00 72.63 338 VAL D N 1
ATOM 2388 C CA . VAL B 2 85 ? 16.455 16.460 -10.350 1.00 70.94 338 VAL D CA 1
ATOM 2389 C C . VAL B 2 85 ? 16.270 16.558 -11.858 1.00 86.88 338 VAL D C 1
ATOM 2390 O O . VAL B 2 85 ? 15.645 15.699 -12.477 1.00 99.04 338 VAL D O 1
ATOM 2394 N N . SER B 2 86 ? 16.823 17.618 -12.440 1.00 87.77 339 SER D N 1
ATOM 2395 C CA . SER B 2 86 ? 16.737 17.842 -13.878 1.00 83.23 339 SER D CA 1
ATOM 2396 C C . SER B 2 86 ? 17.667 16.902 -14.638 1.00 83.92 339 SER D C 1
ATOM 2397 O O . SER B 2 86 ? 18.351 16.071 -14.041 1.00 77.62 339 SER D O 1
ATOM 2400 N N . ASP C 2 21 ? 11.356 59.126 78.306 1.00 72.92 274 ASP C N 1
ATOM 2401 C CA . ASP C 2 21 ? 11.699 57.712 78.362 1.00 84.18 274 ASP C CA 1
ATOM 2402 C C . ASP C 2 21 ? 12.308 57.264 77.037 1.00 84.51 274 ASP C C 1
ATOM 2403 O O . ASP C 2 21 ? 11.643 56.610 76.236 1.00 74.04 274 ASP C O 1
ATOM 2408 N N . CYS C 2 22 ? 13.573 57.634 76.830 1.00 86.62 275 CYS C N 1
ATOM 2409 C CA . CYS C 2 22 ? 14.355 57.318 75.626 1.00 64.00 275 CYS C CA 1
ATOM 2410 C C . CYS C 2 22 ? 13.549 57.366 74.326 1.00 53.54 275 CYS C C 1
ATOM 2411 O O . CYS C 2 22 ? 13.369 56.351 73.654 1.00 47.00 275 CYS C O 1
ATOM 2414 N N . ALA C 2 23 ? 13.079 58.559 73.972 1.00 53.42 276 ALA C N 1
ATOM 2415 C CA . ALA C 2 23 ? 12.262 58.741 72.777 1.00 51.41 276 ALA C CA 1
ATOM 2416 C C . ALA C 2 23 ? 13.103 58.753 71.502 1.00 53.37 276 ALA C C 1
ATOM 2417 O O . ALA C 2 23 ? 12.611 58.411 70.428 1.00 56.79 276 ALA C O 1
ATOM 2419 N N . GLU C 2 24 ? 14.365 59.152 71.625 1.00 48.69 277 GLU C N 1
ATOM 2420 C CA . GLU C 2 24 ? 15.276 59.201 70.483 1.00 44.68 277 GLU C CA 1
ATOM 2421 C C . GLU C 2 24 ? 15.520 57.811 69.897 1.00 42.44 277 GLU C C 1
ATOM 2422 O O . GLU C 2 24 ? 15.464 57.613 68.676 1.00 51.79 277 GLU C O 1
ATOM 2428 N N . VAL C 2 25 ? 15.790 56.852 70.777 1.00 35.84 278 VAL C N 1
ATOM 2429 C CA . VAL C 2 25 ? 16.002 55.471 70.368 1.00 35.21 278 VAL C CA 1
ATOM 2430 C C . VAL C 2 25 ? 14.750 54.933 69.682 1.00 38.58 278 VAL C C 1
ATOM 2431 O O . VAL C 2 25 ? 14.836 54.178 68.712 1.00 40.60 278 VAL C O 1
ATOM 2435 N N . LYS C 2 26 ? 13.589 55.337 70.189 1.00 33.10 279 LYS C N 1
ATOM 2436 C CA . LYS C 2 26 ? 12.313 54.972 69.585 1.00 45.98 279 LYS C CA 1
ATOM 2437 C C . LYS C 2 26 ? 12.193 55.558 68.182 1.00 42.27 279 LYS C C 1
ATOM 2438 O O . LYS C 2 26 ? 11.681 54.909 67.268 1.00 50.36 279 LYS C O 1
ATOM 2444 N N . GLN C 2 27 ? 12.668 56.791 68.027 1.00 38.91 280 GLN C N 1
ATOM 2445 C CA . GLN C 2 27 ? 12.678 57.468 66.735 1.00 35.45 280 GLN C CA 1
ATOM 2446 C C . GLN C 2 27 ? 13.494 56.665 65.728 1.00 30.99 280 GLN C C 1
ATOM 2447 O O . GLN C 2 27 ? 13.011 56.329 64.637 1.00 31.48 280 GLN C O 1
ATOM 2453 N N . GLU C 2 28 ? 14.731 56.350 66.108 1.00 30.40 281 GLU C N 1
ATOM 2454 C CA . GLU C 2 28 ? 15.609 55.546 65.261 1.00 29.45 281 GLU C CA 1
ATOM 2455 C C . GLU C 2 28 ? 14.996 54.184 64.945 1.00 40.81 281 GLU C C 1
ATOM 2456 O O . GLU C 2 28 ? 15.171 53.654 63.847 1.00 50.15 281 GLU C O 1
ATOM 2462 N N . LEU C 2 29 ? 14.280 53.623 65.915 1.00 29.86 282 LEU C N 1
ATOM 2463 C CA . LEU C 2 29 ? 13.626 52.330 65.741 1.00 38.95 282 LEU C CA 1
ATOM 2464 C C . LEU C 2 29 ? 12.542 52.405 64.668 1.00 41.52 282 LEU C C 1
ATOM 2465 O O . LEU C 2 29 ? 12.473 51.554 63.773 1.00 34.42 282 LEU C O 1
ATOM 2470 N N . ALA C 2 30 ? 11.703 53.432 64.763 1.00 30.92 283 ALA C N 1
ATOM 2471 C CA . ALA C 2 30 ? 10.648 53.658 63.781 1.00 38.85 283 ALA C CA 1
ATOM 2472 C C . ALA C 2 30 ? 11.236 53.857 62.388 1.00 39.72 283 ALA C C 1
ATOM 2473 O O . ALA C 2 30 ? 10.731 53.304 61.403 1.00 46.51 283 ALA C O 1
ATOM 2475 N N . ALA C 2 31 ? 12.308 54.642 62.314 1.00 29.73 284 ALA C N 1
ATOM 2476 C CA . ALA C 2 31 ? 13.002 54.867 61.049 1.00 29.00 284 ALA C CA 1
ATOM 2477 C C . ALA C 2 31 ? 13.488 53.550 60.443 1.00 33.37 284 ALA C C 1
ATOM 2478 O O . ALA C 2 31 ? 13.226 53.252 59.270 1.00 42.94 284 ALA C O 1
ATOM 2480 N N . SER C 2 32 ? 14.189 52.769 61.260 1.00 27.54 285 SER C N 1
ATOM 2481 C CA . SER C 2 32 ? 14.728 51.479 60.846 1.00 33.66 285 SER C CA 1
ATOM 2482 C C . SER C 2 32 ? 13.633 50.554 60.318 1.00 27.02 285 SER C C 1
ATOM 2483 O O . SER C 2 32 ? 13.800 49.899 59.283 1.00 28.10 285 SER C O 1
ATOM 2486 N N . ARG C 2 33 ? 12.507 50.515 61.025 1.00 28.07 286 ARG C N 1
ATOM 2487 C CA . ARG C 2 33 ? 11.380 49.683 60.614 1.00 28.75 286 ARG C CA 1
ATOM 2488 C C . ARG C 2 33 ? 10.777 50.152 59.287 1.00 28.72 286 ARG C C 1
ATOM 2489 O O . ARG C 2 33 ? 10.416 49.332 58.435 1.00 28.64 286 ARG C O 1
ATOM 2497 N N . THR C 2 34 ? 10.677 51.468 59.113 1.00 29.02 287 THR C N 1
ATOM 2498 C CA . THR C 2 34 ? 10.178 52.033 57.861 1.00 29.38 287 THR C CA 1
ATOM 2499 C C . THR C 2 34 ? 11.060 51.619 56.681 1.00 28.07 287 THR C C 1
ATOM 2500 O O . THR C 2 34 ? 10.566 51.117 55.656 1.00 28.15 287 THR C O 1
ATOM 2504 N N . ALA C 2 35 ? 12.365 51.828 56.839 1.00 27.10 288 ALA C N 1
ATOM 2505 C CA . ALA C 2 35 ? 13.336 51.431 55.824 1.00 26.11 288 ALA C CA 1
ATOM 2506 C C . ALA C 2 35 ? 13.207 49.945 55.504 1.00 25.54 288 ALA C C 1
ATOM 2507 O O . ALA C 2 35 ? 13.260 49.539 54.335 1.00 43.19 288 ALA C O 1
ATOM 2509 N N . ARG C 2 36 ? 13.025 49.143 56.550 1.00 25.73 289 ARG C N 1
ATOM 2510 C CA . ARG C 2 36 ? 12.834 47.704 56.398 1.00 25.65 289 ARG C CA 1
ATOM 2511 C C . ARG C 2 36 ? 11.634 47.394 55.499 1.00 26.19 289 ARG C C 1
ATOM 2512 O O . ARG C 2 36 ? 11.753 46.639 54.526 1.00 32.50 289 ARG C O 1
ATOM 2520 N N . ASP C 2 37 ? 10.487 47.990 55.819 1.00 27.42 290 ASP C N 1
ATOM 2521 C CA . ASP C 2 37 ? 9.268 47.780 55.035 1.00 33.03 290 ASP C CA 1
ATOM 2522 C C . ASP C 2 37 ? 9.450 48.157 53.561 1.00 29.67 290 ASP C C 1
ATOM 2523 O O . ASP C 2 37 ? 9.124 47.365 52.656 1.00 33.86 290 ASP C O 1
ATOM 2528 N N . ALA C 2 38 ? 9.969 49.362 53.325 1.00 27.70 291 ALA C N 1
ATOM 2529 C CA . ALA C 2 38 ? 10.225 49.825 51.960 1.00 27.52 291 ALA C CA 1
ATOM 2530 C C . ALA C 2 38 ? 11.088 48.819 51.196 1.00 33.14 291 ALA C C 1
ATOM 2531 O O . ALA C 2 38 ? 10.779 48.437 50.050 1.00 43.25 291 ALA C O 1
ATOM 2533 N N . ALA C 2 39 ? 12.161 48.384 51.852 1.00 25.12 292 ALA C N 1
ATOM 2534 C CA . ALA C 2 39 ? 13.056 47.383 51.286 1.00 24.10 292 ALA C CA 1
ATOM 2535 C C . ALA C 2 39 ? 12.302 46.109 50.906 1.00 35.03 292 ALA C C 1
ATOM 2536 O O . ALA C 2 39 ? 12.548 45.529 49.846 1.00 42.12 292 ALA C O 1
ATOM 2538 N N . LEU C 2 40 ? 11.378 45.682 51.764 1.00 27.95 293 LEU C N 1
ATOM 2539 C CA . LEU C 2 40 ? 10.585 44.485 51.487 1.00 25.71 293 LEU C CA 1
ATOM 2540 C C . LEU C 2 40 ? 9.704 44.645 50.242 1.00 34.52 293 LEU C C 1
ATOM 2541 O O . LEU C 2 40 ? 9.598 43.723 49.419 1.00 44.46 293 LEU C O 1
ATOM 2546 N N . GLU C 2 41 ? 9.075 45.809 50.098 1.00 27.15 294 GLU C N 1
ATOM 2547 C CA . GLU C 2 41 ? 8.269 46.070 48.901 1.00 46.12 294 GLU C CA 1
ATOM 2548 C C . GLU C 2 41 ? 9.122 45.997 47.627 1.00 43.17 294 GLU C C 1
ATOM 2549 O O . GLU C 2 41 ? 8.753 45.331 46.626 1.00 52.98 294 GLU C O 1
ATOM 2555 N N . ARG C 2 42 ? 10.268 46.677 47.672 1.00 28.79 295 ARG C N 1
ATOM 2556 C CA . ARG C 2 42 ? 11.204 46.625 46.554 1.00 29.81 295 ARG C CA 1
ATOM 2557 C C . ARG C 2 42 ? 11.566 45.177 46.228 1.00 39.41 295 ARG C C 1
ATOM 2558 O O . ARG C 2 42 ? 11.615 44.788 45.055 1.00 44.45 295 ARG C O 1
ATOM 2566 N N . VAL C 2 43 ? 11.795 44.381 47.271 1.00 23.76 296 VAL C N 1
ATOM 2567 C CA . VAL C 2 43 ? 12.046 42.952 47.110 1.00 27.60 296 VAL C CA 1
ATOM 2568 C C . VAL C 2 43 ? 10.927 42.288 46.312 1.00 38.87 296 VAL C C 1
ATOM 2569 O O . VAL C 2 43 ? 11.194 41.544 45.367 1.00 46.16 296 VAL C O 1
ATOM 2573 N N . GLN C 2 44 ? 9.680 42.571 46.685 1.00 34.58 297 GLN C N 1
ATOM 2574 C CA . GLN C 2 44 ? 8.529 42.014 45.969 1.00 45.69 297 GLN C CA 1
ATOM 2575 C C . GLN C 2 44 ? 8.578 42.300 44.464 1.00 45.76 297 GLN C C 1
ATOM 2576 O O . GLN C 2 44 ? 8.518 41.369 43.629 1.00 45.75 297 GLN C O 1
ATOM 2582 N N . MET C 2 45 ? 8.697 43.577 44.103 1.00 44.95 298 MET C N 1
ATOM 2583 C CA . MET C 2 45 ? 8.702 43.884 42.670 1.00 42.82 298 MET C CA 1
ATOM 2584 C C . MET C 2 45 ? 9.910 43.254 41.962 1.00 41.24 298 MET C C 1
ATOM 2585 O O . MET C 2 45 ? 9.818 42.830 40.800 1.00 30.99 298 MET C O 1
ATOM 2590 N N . LEU C 2 46 ? 11.033 43.173 42.670 1.00 36.24 299 LEU C N 1
ATOM 2591 C CA . LEU C 2 46 ? 12.210 42.499 42.130 1.00 25.44 299 LEU C CA 1
ATOM 2592 C C . LEU C 2 46 ? 11.907 41.032 41.823 1.00 39.41 299 LEU C C 1
ATOM 2593 O O . LEU C 2 46 ? 12.354 40.500 40.802 1.00 29.88 299 LEU C O 1
ATOM 2598 N N . GLU C 2 47 ? 11.143 40.388 42.703 1.00 27.46 300 GLU C N 1
ATOM 2599 C CA . GLU C 2 47 ? 10.688 39.022 42.460 1.00 26.28 300 GLU C CA 1
ATOM 2600 C C . GLU C 2 47 ? 9.908 38.971 41.155 1.00 32.48 300 GLU C C 1
ATOM 2601 O O . GLU C 2 47 ? 10.122 38.078 40.319 1.00 33.35 300 GLU C O 1
ATOM 2607 N N . GLN C 2 48 ? 9.010 39.941 40.980 1.00 43.57 301 GLN C N 1
ATOM 2608 C CA . GLN C 2 48 ? 8.245 40.020 39.732 1.00 36.51 301 GLN C CA 1
ATOM 2609 C C . GLN C 2 48 ? 9.153 40.055 38.496 1.00 40.41 301 GLN C C 1
ATOM 2610 O O . GLN C 2 48 ? 8.982 39.259 37.557 1.00 25.58 301 GLN C O 1
ATOM 2616 N N . GLN C 2 49 ? 10.123 40.968 38.504 1.00 43.06 302 GLN C N 1
ATOM 2617 C CA . GLN C 2 49 ? 11.050 41.102 37.379 1.00 24.16 302 GLN C CA 1
ATOM 2618 C C . GLN C 2 49 ? 11.830 39.811 37.114 1.00 38.81 302 GLN C C 1
ATOM 2619 O O . GLN C 2 49 ? 12.016 39.402 35.957 1.00 39.60 302 GLN C O 1
ATOM 2625 N N . ILE C 2 50 ? 12.284 39.177 38.193 1.00 30.79 303 ILE C N 1
ATOM 2626 C CA . ILE C 2 50 ? 13.000 37.909 38.097 1.00 21.78 303 ILE C CA 1
ATOM 2627 C C . ILE C 2 50 ? 12.164 36.858 37.376 1.00 41.76 303 ILE C C 1
ATOM 2628 O O . ILE C 2 50 ? 12.640 36.208 36.438 1.00 37.47 303 ILE C O 1
ATOM 2633 N N . LEU C 2 51 ? 10.915 36.701 37.810 1.00 32.40 304 LEU C N 1
ATOM 2634 C CA . LEU C 2 51 ? 10.021 35.745 37.162 1.00 24.17 304 LEU C CA 1
ATOM 2635 C C . LEU C 2 51 ? 9.819 36.086 35.687 1.00 33.92 304 LEU C C 1
ATOM 2636 O O . LEU C 2 51 ? 9.730 35.190 34.841 1.00 24.53 304 LEU C O 1
ATOM 2641 N N . ALA C 2 52 ? 9.759 37.380 35.382 1.00 33.90 305 ALA C N 1
ATOM 2642 C CA . ALA C 2 52 ? 9.649 37.815 33.990 1.00 36.48 305 ALA C CA 1
ATOM 2643 C C . ALA C 2 52 ? 10.823 37.312 33.145 1.00 36.31 305 ALA C C 1
ATOM 2644 O O . ALA C 2 52 ? 10.626 36.657 32.109 1.00 40.62 305 ALA C O 1
ATOM 2646 N N . TYR C 2 53 ? 12.043 37.608 33.589 1.00 26.04 306 TYR C N 1
ATOM 2647 C CA . TYR C 2 53 ? 13.230 37.203 32.833 1.00 22.42 306 TYR C CA 1
ATOM 2648 C C . TYR C 2 53 ? 13.358 35.681 32.726 1.00 35.49 306 TYR C C 1
ATOM 2649 O O . TYR C 2 53 ? 13.760 35.154 31.682 1.00 34.89 306 TYR C O 1
ATOM 2658 N N . LYS C 2 54 ? 13.009 34.981 33.802 1.00 21.97 307 LYS C N 1
ATOM 2659 C CA . LYS C 2 54 ? 13.018 33.521 33.790 1.00 27.87 307 LYS C CA 1
ATOM 2660 C C . LYS C 2 54 ? 12.054 32.986 32.732 1.00 45.29 307 LYS C C 1
ATOM 2661 O O . LYS C 2 54 ? 12.383 32.054 31.988 1.00 50.68 307 LYS C O 1
ATOM 2667 N N . ASP C 2 55 ? 10.868 33.589 32.661 1.00 49.44 308 ASP C N 1
ATOM 2668 C CA . ASP C 2 55 ? 9.889 33.224 31.640 1.00 40.43 308 ASP C CA 1
ATOM 2669 C C . ASP C 2 55 ? 10.444 33.448 30.236 1.00 32.33 308 ASP C C 1
ATOM 2670 O O . ASP C 2 55 ? 10.285 32.595 29.353 1.00 24.69 308 ASP C O 1
ATOM 2675 N N . ASP C 2 56 ? 11.092 34.594 30.035 1.00 33.57 309 ASP C N 1
ATOM 2676 C CA . ASP C 2 56 ? 11.746 34.880 28.759 1.00 40.90 309 ASP C CA 1
ATOM 2677 C C . ASP C 2 56 ? 12.724 33.767 28.385 1.00 47.27 309 ASP C C 1
ATOM 2678 O O . ASP C 2 56 ? 12.727 33.278 27.246 1.00 41.14 309 ASP C O 1
ATOM 2683 N N . PHE C 2 57 ? 13.541 33.362 29.356 1.00 41.55 310 PHE C N 1
ATOM 2684 C CA . PHE C 2 57 ? 14.483 32.264 29.155 1.00 42.77 310 PHE C CA 1
ATOM 2685 C C . PHE C 2 57 ? 13.776 30.986 28.723 1.00 39.95 310 PHE C C 1
ATOM 2686 O O . PHE C 2 57 ? 14.184 30.345 27.756 1.00 33.37 310 PHE C O 1
ATOM 2694 N N . MET C 2 58 ? 12.730 30.611 29.454 1.00 22.96 311 MET C N 1
ATOM 2695 C CA . MET C 2 58 ? 12.011 29.371 29.167 1.00 34.30 311 MET C CA 1
ATOM 2696 C C . MET C 2 58 ? 11.425 29.368 27.756 1.00 32.34 311 MET C C 1
ATOM 2697 O O . MET C 2 58 ? 11.535 28.375 27.027 1.00 31.84 311 MET C O 1
ATOM 2702 N N . SER C 2 59 ? 10.812 30.484 27.373 1.00 32.46 312 SER C N 1
ATOM 2703 C CA . SER C 2 59 ? 10.242 30.615 26.036 1.00 25.49 312 SER C CA 1
ATOM 2704 C C . SER C 2 59 ? 11.322 30.490 24.961 1.00 39.41 312 SER C C 1
ATOM 2705 O O . SER C 2 59 ? 11.168 29.733 23.988 1.00 44.86 312 SER C O 1
ATOM 2708 N N . GLU C 2 60 ? 12.414 31.229 25.146 1.00 35.55 313 GLU C N 1
ATOM 2709 C CA . GLU C 2 60 ? 13.527 31.195 24.199 1.00 23.92 313 GLU C CA 1
ATOM 2710 C C . GLU C 2 60 ? 14.083 29.782 24.051 1.00 23.59 313 GLU C C 1
ATOM 2711 O O . GLU C 2 60 ? 14.424 29.348 22.948 1.00 28.33 313 GLU C O 1
ATOM 2717 N N . ARG C 2 61 ? 14.162 29.067 25.169 1.00 23.25 314 ARG C N 1
ATOM 2718 C CA . ARG C 2 61 ? 14.622 27.686 25.167 1.00 23.36 314 ARG C CA 1
ATOM 2719 C C . ARG C 2 61 ? 13.667 26.799 24.376 1.00 30.37 314 ARG C C 1
ATOM 2720 O O . ARG C 2 61 ? 14.103 25.927 23.623 1.00 24.28 314 ARG C O 1
ATOM 2728 N N . ALA C 2 62 ? 12.367 27.027 24.545 1.00 24.63 315 ALA C N 1
ATOM 2729 C CA . ALA C 2 62 ? 11.362 26.285 23.788 1.00 25.66 315 ALA C CA 1
ATOM 2730 C C . ALA C 2 62 ? 11.566 26.467 22.283 1.00 39.05 315 ALA C C 1
ATOM 2731 O O . ALA C 2 62 ? 11.659 25.484 21.529 1.00 43.07 315 ALA C O 1
ATOM 2733 N N . ASP C 2 63 ? 11.647 27.725 21.853 1.00 28.57 316 ASP C N 1
ATOM 2734 C CA . ASP C 2 63 ? 11.887 28.029 20.441 1.00 26.06 316 ASP C CA 1
ATOM 2735 C C . ASP C 2 63 ? 13.184 27.393 19.940 1.00 25.50 316 ASP C C 1
ATOM 2736 O O . ASP C 2 63 ? 13.259 26.919 18.803 1.00 46.33 316 ASP C O 1
ATOM 2741 N N . ARG C 2 64 ? 14.198 27.384 20.800 1.00 24.74 317 ARG C N 1
ATOM 2742 C CA . ARG C 2 64 ? 15.486 26.777 20.482 1.00 24.60 317 ARG C CA 1
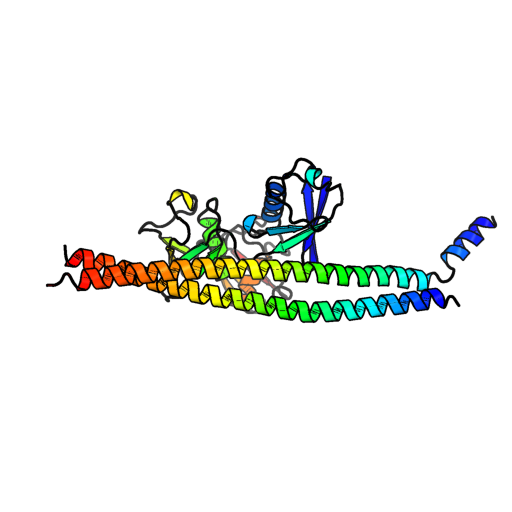ATOM 2743 C C . ARG C 2 64 ? 15.334 25.278 20.218 1.00 30.90 317 ARG C C 1
ATOM 2744 O O . ARG C 2 64 ? 15.899 24.738 19.261 1.00 33.48 317 ARG C O 1
ATOM 2752 N N . GLU C 2 65 ? 14.556 24.618 21.072 1.00 25.64 318 GLU C N 1
ATOM 2753 C CA . GLU C 2 65 ? 14.290 23.190 20.938 1.00 39.85 318 GLU C CA 1
ATOM 2754 C C . GLU C 2 65 ? 13.552 22.885 19.636 1.00 34.04 318 GLU C C 1
ATOM 2755 O O . GLU C 2 65 ? 13.900 21.936 18.920 1.00 36.91 318 GLU C O 1
ATOM 2761 N N . ARG C 2 66 ? 12.538 23.693 19.329 1.00 26.60 319 ARG C N 1
ATOM 2762 C CA . ARG C 2 66 ? 11.830 23.559 18.056 1.00 27.44 319 ARG C CA 1
ATOM 2763 C C . ARG C 2 66 ? 12.791 23.688 16.875 1.00 37.03 319 ARG C C 1
ATOM 2764 O O . ARG C 2 66 ? 12.762 22.880 15.938 1.00 39.72 319 ARG C O 1
ATOM 2772 N N . ALA C 2 67 ? 13.644 24.707 16.935 1.00 47.97 320 ALA C N 1
ATOM 2773 C CA . ALA C 2 67 ? 14.636 24.942 15.893 1.00 26.87 320 ALA C CA 1
ATOM 2774 C C . ALA C 2 67 ? 15.543 23.729 15.712 1.00 26.87 320 ALA C C 1
ATOM 2775 O O . ALA C 2 67 ? 15.882 23.361 14.586 1.00 34.55 320 ALA C O 1
ATOM 2777 N N . GLN C 2 68 ? 15.927 23.106 16.822 1.00 34.82 321 GLN C N 1
ATOM 2778 C CA . GLN C 2 68 ? 16.761 21.909 16.764 1.00 36.25 321 GLN C CA 1
ATOM 2779 C C . GLN C 2 68 ? 16.027 20.741 16.112 1.00 37.85 321 GLN C C 1
ATOM 2780 O O . GLN C 2 68 ? 16.621 19.978 15.339 1.00 41.09 321 GLN C O 1
ATOM 2786 N N . SER C 2 69 ? 14.740 20.602 16.424 1.00 31.78 322 SER C N 1
ATOM 2787 C CA . SER C 2 69 ? 13.912 19.593 15.766 1.00 28.60 322 SER C CA 1
ATOM 2788 C C . SER C 2 69 ? 13.926 19.795 14.252 1.00 34.78 322 SER C C 1
ATOM 2789 O O . SER C 2 69 ? 14.181 18.856 13.485 1.00 34.36 322 SER C O 1
ATOM 2792 N N . ARG C 2 70 ? 13.665 21.031 13.831 1.00 28.67 323 ARG C N 1
ATOM 2793 C CA . ARG C 2 70 ? 13.673 21.369 12.411 1.00 33.74 323 ARG C CA 1
ATOM 2794 C C . ARG C 2 70 ? 15.029 21.067 11.774 1.00 38.99 323 ARG C C 1
ATOM 2795 O O . ARG C 2 70 ? 15.099 20.612 10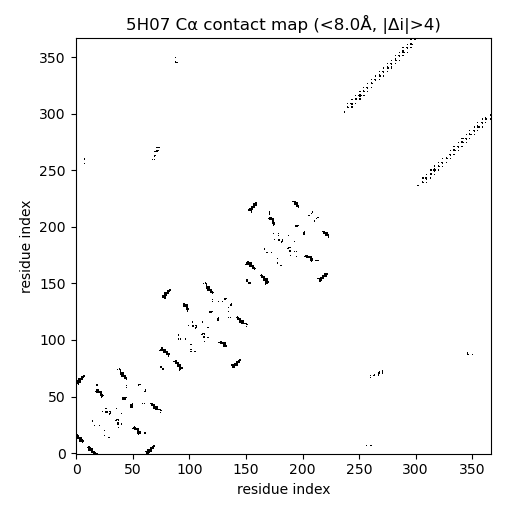.629 1.00 31.38 323 ARG C O 1
ATOM 2803 N N . ILE C 2 71 ? 16.100 21.315 12.523 1.00 28.73 324 ILE C N 1
ATOM 2804 C CA . ILE C 2 71 ? 17.448 21.004 12.058 1.00 29.16 324 ILE C CA 1
ATOM 2805 C C . ILE C 2 71 ? 17.602 19.507 11.803 1.00 29.70 324 ILE C C 1
ATOM 2806 O O . ILE C 2 71 ? 18.127 19.103 10.766 1.00 30.45 324 ILE C O 1
ATOM 2811 N N . GLN C 2 72 ? 17.138 18.690 12.745 1.00 29.58 325 GLN C N 1
ATOM 2812 C CA . GLN C 2 72 ? 17.173 17.238 12.574 1.00 30.44 325 GLN C CA 1
ATOM 2813 C C . GLN C 2 72 ? 16.414 16.807 11.318 1.00 34.71 325 GLN C C 1
ATOM 2814 O O . GLN C 2 72 ? 16.916 16.006 10.513 1.00 40.99 325 GLN C O 1
ATOM 2820 N N . GLU C 2 73 ? 15.210 17.351 11.155 1.00 30.76 326 GLU C N 1
ATOM 2821 C CA . GLU C 2 73 ? 14.389 17.066 9.979 1.00 31.49 326 GLU C CA 1
ATOM 2822 C C . GLU C 2 73 ? 15.129 17.382 8.682 1.00 41.56 326 GLU C C 1
ATOM 2823 O O . GLU C 2 73 ? 15.250 16.529 7.798 1.00 38.79 326 GLU C O 1
ATOM 2829 N N . LEU C 2 74 ? 15.626 18.612 8.582 1.00 31.39 327 LEU C N 1
ATOM 2830 C CA . LEU C 2 74 ? 16.337 19.066 7.392 1.00 32.03 327 LEU C CA 1
ATOM 2831 C C . LEU C 2 74 ? 17.595 18.247 7.125 1.00 37.80 327 LEU C C 1
ATOM 2832 O O . LEU C 2 74 ? 17.971 18.039 5.972 1.00 49.37 327 LEU C O 1
ATOM 2837 N N . GLU C 2 75 ? 18.244 17.788 8.190 1.00 32.19 328 GLU C N 1
ATOM 2838 C CA . GLU C 2 75 ? 19.424 16.942 8.055 1.00 33.06 328 GLU C CA 1
ATOM 2839 C C . GLU C 2 75 ? 19.053 15.603 7.431 1.00 33.77 328 GLU C C 1
ATOM 2840 O O . GLU C 2 75 ? 19.730 15.126 6.513 1.00 35.99 328 GLU C O 1
ATOM 2846 N N . GLU C 2 76 ? 17.975 15.001 7.930 1.00 33.47 329 GLU C N 1
ATOM 2847 C CA . GLU C 2 76 ? 17.495 13.745 7.364 1.00 34.35 329 GLU C CA 1
ATOM 2848 C C . GLU C 2 76 ? 17.129 13.939 5.892 1.00 34.72 329 GLU C C 1
ATOM 2849 O O . GLU C 2 76 ? 17.439 13.095 5.047 1.00 35.66 329 GLU C O 1
ATOM 2855 N N . LYS C 2 77 ? 16.482 15.064 5.594 1.00 43.72 330 LYS C N 1
ATOM 2856 C CA . LYS C 2 77 ? 16.110 15.397 4.221 1.00 34.83 330 LYS C CA 1
ATOM 2857 C C . LYS C 2 77 ? 17.331 15.504 3.312 1.00 44.78 330 LYS C C 1
ATOM 2858 O O . LYS C 2 77 ? 17.324 14.992 2.194 1.00 36.43 330 LYS C O 1
ATOM 2864 N N . VAL C 2 78 ? 18.373 16.172 3.797 1.00 43.67 331 VAL C N 1
ATOM 2865 C CA . VAL C 2 78 ? 19.606 16.335 3.034 1.00 36.45 331 VAL C CA 1
ATOM 2866 C C . VAL C 2 78 ? 20.271 14.986 2.785 1.00 41.72 331 VAL C C 1
ATOM 2867 O O . VAL C 2 78 ? 20.740 14.714 1.680 1.00 48.12 331 VAL C O 1
ATOM 2871 N N . ALA C 2 79 ? 20.301 14.140 3.810 1.00 37.01 332 ALA C N 1
ATOM 2872 C CA . ALA C 2 79 ? 20.863 12.800 3.668 1.00 38.17 332 ALA C CA 1
ATOM 2873 C C . ALA C 2 79 ? 20.106 11.997 2.610 1.00 50.21 332 ALA C C 1
ATOM 2874 O O . ALA C 2 79 ? 20.712 11.335 1.762 1.00 47.67 332 ALA C O 1
ATOM 2876 N N . SER C 2 80 ? 18.779 12.072 2.663 1.00 52.69 333 SER C N 1
ATOM 2877 C CA . SER C 2 80 ? 17.928 11.357 1.717 1.00 38.44 333 SER C CA 1
ATOM 2878 C C . SER C 2 80 ? 18.130 11.848 0.285 1.00 47.06 333 SER C C 1
ATOM 2879 O O . SER C 2 80 ? 18.261 11.049 -0.643 1.00 40.17 333 SER C O 1
ATOM 2882 N N . LEU C 2 81 ? 18.153 13.166 0.111 1.00 45.90 334 LEU C N 1
ATOM 2883 C CA . LEU C 2 81 ? 18.325 13.764 -1.208 1.00 52.14 334 LEU C CA 1
ATOM 2884 C C . LEU C 2 81 ? 19.705 13.465 -1.778 1.00 50.89 334 LEU C C 1
ATOM 2885 O O . LEU C 2 81 ? 19.855 13.257 -2.980 1.00 56.69 334 LEU C O 1
ATOM 2890 N N . LEU C 2 82 ? 20.712 13.445 -0.911 1.00 44.82 335 LEU C N 1
ATOM 2891 C CA . LEU C 2 82 ? 22.057 13.060 -1.318 1.00 46.69 335 LEU C CA 1
ATOM 2892 C C . LEU C 2 82 ? 22.078 11.591 -1.708 1.00 50.82 335 LEU C C 1
ATOM 2893 O O . LEU C 2 82 ? 22.858 11.178 -2.565 1.00 68.68 335 LEU C O 1
ATOM 2898 N N . HIS C 2 83 ? 21.216 10.804 -1.073 1.00 52.63 336 HIS C N 1
ATOM 2899 C CA . HIS C 2 83 ? 21.086 9.393 -1.410 1.00 55.84 336 HIS C CA 1
ATOM 2900 C C . HIS C 2 83 ? 20.401 9.221 -2.766 1.00 53.09 336 HIS C C 1
ATOM 2901 O O . HIS C 2 83 ? 20.658 8.253 -3.482 1.00 60.33 336 HIS C O 1
ATOM 2908 N N . GLN C 2 84 ? 19.533 10.168 -3.113 1.00 47.64 337 GLN C N 1
ATOM 2909 C CA . GLN C 2 84 ? 18.775 10.096 -4.362 1.00 56.46 337 GLN C CA 1
ATOM 2910 C C . GLN C 2 84 ? 19.570 10.593 -5.568 1.00 63.83 337 GLN C C 1
ATOM 2911 O O . GLN C 2 84 ? 19.741 9.867 -6.548 1.00 69.49 337 GLN C O 1
ATOM 2917 N N . VAL C 2 85 ? 20.049 11.831 -5.491 1.00 59.73 338 VAL C N 1
ATOM 2918 C CA . VAL C 2 85 ? 20.774 12.460 -6.593 1.00 57.91 338 VAL C CA 1
ATOM 2919 C C . VAL C 2 85 ? 22.102 11.743 -6.860 1.00 57.45 338 VAL C C 1
ATOM 2920 O O . VAL C 2 85 ? 22.706 11.900 -7.923 1.00 67.10 338 VAL C O 1
ATOM 2924 N N . SER C 2 86 ? 22.543 10.940 -5.896 1.00 60.70 339 SER C N 1
ATOM 2925 C CA . SER C 2 86 ? 23.730 10.107 -6.066 1.00 73.92 339 SER C CA 1
ATOM 2926 C C . SER C 2 86 ? 23.598 9.179 -7.270 1.00 71.31 339 SER C C 1
ATOM 2927 O O . SER C 2 86 ? 22.730 8.307 -7.301 1.00 71.98 339 SER C O 1
#

B-factor: mean 54.2, std 22.56, range [17.21, 125.16]

GO terms:
  GO:0005515 protein binding (F, IPI)
  GO:0005654 nucleoplasm (C, TAS)
  GO:0005741 mitochondrial outer membrane (C, TAS)
  GO:0005789 endoplasmic reticulum membrane (C, TAS)
  GO:0005829 cytosol (C, TAS)
  GO:0005886 plasma membrane (C, TAS)
  GO:0010008 endosome membrane (C, TAS)
  GO:0030666 endocytic vesicle membrane (C, TAS)
  GO:0005741 mitochondrial outer membrane (C, EXP)
  GO:0031982 vesicle (C, HDA)
  GO:0070062 extracellular exosome (C, HDA)
  GO:0005576 extracellular region (C, HDA)
  GO:0005634 nucleus (C, HDA)
  GO:0003723 RNA binding (F, HDA)

Foldseek 3Di:
DKEWEAEPVGDIDIDDDDQAQFVLVVLVRCCVVPVADSQQKFKDDPNDGGDRRDGNVVRPQDPHYYIYIDGHPAGDFWEWEQEPVGDIDIFHDDQQAFVQNVLVRVCVVPVAHSQQKWKAAPNRTGDRGDTCVVVPNGGHGYIYIDGHPAGDAKEWEAEPVRDIDIDHDDQFAFVQVVLVRCCVPVNDHSVQKWKDDPRDTGDRGDGNCNVPPGGHYYIYMYD/DVVVVVVVCVCPPCVVVVVVVVVVVVVVVVVVVVVVVVVVVVVVVVVVVVVVVVVVVVVVVVVVVVVVVVVVVVVPPD/DPVVVVVVVVVVVVVVVVVVVVVVVVVVVVVVVVVVVVVVVVVVVVVVVVVVVVVVVVVVVVVVVD

Solvent-accessible surface area: 21256 Å² total; per-residue (Å²): 47,61,0,58,0,68,12,34,92,44,121,82,12,56,4,122,4,98,62,88,20,33,0,100,67,0,14,36,60,0,56,127,118,79,63,35,23,26,66,24,6,32,1,8,43,75,70,121,80,10,99,62,70,93,30,0,60,72,28,116,5,129,124,82,16,62,0,24,6,0,60,40,32,14,10,48,14,4,0,0,0,41,16,172,110,40,111,14,11,1,3,28,8,38,78,79,13,40,0,70,64,0,7,35,48,0,54,127,117,74,55,33,18,7,60,13,8,88,0,32,37,94,76,94,94,1,90,69,61,101,34,0,70,85,22,99,6,117,136,40,21,17,0,84,11,56,110,121,183,141,7,60,21,16,0,68,0,99,18,144,122,56,113,70,20,63,4,41,4,37,78,78,22,34,0,98,78,0,8,38,39,1,62,120,107,64,38,31,58,60,101,87,0,106,0,54,46,88,74,152,88,2,101,72,62,116,35,0,66,61,48,111,6,128,132,94,24,58,0,99,2,39,122,136,170,139,96,124,72,106,112,82,141,112,91,79,29,16,138,21,85,125,78,14,43,66,12,99,98,26,56,66,56,7,83,86,72,7,100,22,2,52,46,12,26,90,0,27,93,48,0,47,94,38,0,87,49,14,65,105,117,4,86,57,91,11,90,70,4,68,107,95,20,60,48,19,97,127,76,110,140,152,32,67,109,23,96,129,80,12,58,62,3,118,92,38,93,79,59,5,79,128,124,16,103,142,15,48,111,71,12,88,43,65,70,84,67,6,96,67,6,15,33,42,1,39,149,11,12,29,77,12,70,86,2,74,115,90,21,56,46,20,99,155,125,60,123